Protein AF-A0A0D0GHQ1-F1 (afdb_monomer)

pLDDT: mean 83.57, std 12.98, range [45.25, 97.69]

Sequence (179 aa):
MKRNDIKVVINRDGKYYVSNYCITEFFKIVNQELIFPNEMGNVFINIKSPTYSVSEYETKYKHIYNEYSPNALLTKSASGSSSLKQPLERPLNFLSSKLYVGNYTAYKFWQFSDWRIADGTNSRRGIDRFLYVPEIGIIGGSFDFWFSQLGISTNEIMKNYLSEVIILPISINKINVNQ

Secondary structure (DSSP, 8-state):
--GGG---EEEETTEEEE-SS------EE-----SSGGGGTTTEE-TTSPP--HHHHHHHHHHHHSS--TTSGGGGGGTTS-TTT---SS-EEEEEEEEEETTEEEEEEEEE-----SSS--TT---SEEEEETTTEEEEEE-HHHHGGGT--HHHHHHHHHTT--BPPSEETTEETT-

Structure (mmCIF, N/CA/C/O backbone):
data_AF-A0A0D0GHQ1-F1
#
_entry.id   AF-A0A0D0GHQ1-F1
#
loop_
_atom_site.group_PDB
_atom_site.id
_atom_site.type_symbol
_atom_site.label_atom_id
_atom_site.label_alt_id
_atom_site.label_comp_id
_atom_site.label_asym_id
_atom_site.label_entity_id
_atom_site.label_seq_id
_atom_site.pdbx_PDB_ins_code
_atom_site.Cartn_x
_atom_site.Cartn_y
_atom_site.Cartn_z
_atom_site.occupancy
_atom_site.B_iso_or_equiv
_atom_site.auth_seq_id
_atom_site.auth_comp_id
_atom_site.auth_asym_id
_atom_site.auth_atom_id
_atom_site.pdbx_PDB_model_num
ATOM 1 N N . MET A 1 1 ? -26.730 -3.800 -2.542 1.00 60.12 1 MET A N 1
ATOM 2 C CA . MET A 1 1 ? -25.997 -2.659 -1.961 1.00 60.12 1 MET A CA 1
ATOM 3 C C . MET A 1 1 ? -25.085 -2.094 -3.036 1.00 60.12 1 MET A C 1
ATOM 5 O O . MET A 1 1 ? -24.227 -2.814 -3.535 1.00 60.12 1 MET A O 1
ATOM 9 N N . LYS A 1 2 ? -25.333 -0.869 -3.487 1.00 64.50 2 LYS A N 1
ATOM 10 C CA . LYS A 1 2 ? -24.473 -0.134 -4.421 1.00 64.50 2 LYS A CA 1
ATOM 11 C C . LYS A 1 2 ? -23.345 0.532 -3.624 1.00 64.50 2 LYS A C 1
ATOM 13 O O . LYS A 1 2 ? -23.516 0.823 -2.447 1.00 64.50 2 LYS A O 1
ATOM 18 N N . ARG A 1 3 ? -22.196 0.811 -4.253 1.00 59.81 3 ARG A N 1
ATOM 19 C CA . ARG A 1 3 ? -21.051 1.460 -3.571 1.00 59.81 3 ARG A CA 1
ATOM 20 C C . ARG A 1 3 ? -21.418 2.801 -2.918 1.00 59.81 3 ARG A C 1
ATOM 22 O O . ARG A 1 3 ? -20.884 3.118 -1.865 1.00 59.81 3 ARG A O 1
ATOM 29 N N . ASN A 1 4 ? -22.364 3.533 -3.511 1.00 65.50 4 ASN A N 1
ATOM 30 C CA . ASN A 1 4 ? -22.856 4.817 -3.000 1.00 65.50 4 ASN A CA 1
ATOM 31 C C . ASN A 1 4 ? -23.815 4.678 -1.802 1.00 65.50 4 ASN A C 1
ATOM 33 O O . ASN A 1 4 ? -24.148 5.683 -1.176 1.00 65.50 4 ASN A O 1
ATOM 37 N N . ASP A 1 5 ? -24.259 3.456 -1.490 1.00 71.56 5 ASP A N 1
ATOM 38 C CA . ASP A 1 5 ? -25.133 3.185 -0.346 1.00 71.56 5 ASP A CA 1
ATOM 39 C C . ASP A 1 5 ? -24.324 3.093 0.962 1.00 71.56 5 ASP A C 1
ATOM 41 O O . ASP A 1 5 ? -24.899 3.164 2.046 1.00 71.56 5 ASP A O 1
ATOM 45 N N . ILE A 1 6 ? -22.992 2.954 0.876 1.00 76.00 6 ILE A N 1
ATOM 46 C CA . ILE A 1 6 ? -22.098 2.912 2.036 1.00 76.00 6 ILE A CA 1
ATOM 47 C C . ILE A 1 6 ? -21.569 4.317 2.302 1.00 76.00 6 ILE A C 1
ATOM 49 O O . ILE A 1 6 ? -20.877 4.908 1.472 1.00 76.00 6 ILE A O 1
ATOM 53 N N . LYS A 1 7 ? -21.881 4.843 3.487 1.00 78.75 7 LYS A N 1
ATOM 54 C CA . LYS A 1 7 ? -21.363 6.124 3.967 1.00 78.75 7 LYS A CA 1
ATOM 55 C C . LYS A 1 7 ? -20.633 5.928 5.284 1.00 78.75 7 LYS A C 1
ATOM 57 O O . LYS A 1 7 ? -21.140 5.268 6.187 1.00 78.75 7 LYS A O 1
ATOM 62 N N . VAL A 1 8 ? -19.467 6.555 5.405 1.00 79.62 8 VAL A N 1
ATOM 63 C CA . VAL A 1 8 ? -18.785 6.686 6.693 1.00 79.62 8 VAL A CA 1
ATOM 64 C C . VAL A 1 8 ? -19.568 7.676 7.550 1.00 79.62 8 VAL A C 1
ATOM 66 O O . VAL A 1 8 ? -19.773 8.826 7.150 1.00 79.62 8 VAL A O 1
ATOM 69 N N . VAL A 1 9 ? -19.996 7.211 8.722 1.00 84.19 9 VAL A N 1
ATOM 70 C CA . VAL A 1 9 ? -20.632 8.032 9.753 1.00 84.19 9 VAL A CA 1
ATOM 71 C C . VAL A 1 9 ? -19.689 8.111 10.942 1.00 84.19 9 VAL A C 1
ATOM 73 O O . VAL A 1 9 ? -19.257 7.090 11.472 1.00 84.19 9 VAL A O 1
ATOM 76 N N . ILE A 1 10 ? -19.369 9.329 11.362 1.00 84.06 10 ILE A N 1
ATOM 77 C CA . ILE A 1 10 ? -18.512 9.592 12.516 1.00 84.06 10 ILE A CA 1
ATOM 78 C C . ILE A 1 10 ? -19.378 10.208 13.610 1.00 84.06 10 ILE A C 1
ATOM 80 O O . ILE A 1 10 ? -20.048 11.208 13.368 1.00 84.06 10 ILE A O 1
ATOM 84 N N . ASN A 1 11 ? -19.346 9.639 14.813 1.00 84.69 11 ASN A N 1
ATOM 85 C CA . ASN A 1 11 ? -19.909 10.272 16.004 1.00 84.69 11 ASN A CA 1
ATOM 86 C C . ASN A 1 11 ? -18.804 11.056 16.728 1.00 84.69 11 ASN A C 1
ATOM 88 O O . ASN A 1 11 ? -17.771 10.479 17.073 1.00 84.69 11 ASN A O 1
ATOM 92 N N . ARG A 1 12 ? -19.006 12.359 16.939 1.00 85.88 12 ARG A N 1
ATOM 93 C CA . ARG A 1 12 ? -18.163 13.210 17.792 1.00 85.88 12 ARG A CA 1
ATOM 94 C C . ARG A 1 12 ? -19.067 14.001 18.725 1.00 85.88 12 ARG A C 1
ATOM 96 O O . ARG A 1 12 ? -19.958 14.702 18.253 1.00 85.88 12 ARG A O 1
ATOM 103 N N . ASP A 1 13 ? -18.849 13.859 20.030 1.00 89.69 13 ASP A N 1
ATOM 104 C CA . ASP A 1 13 ? -19.571 14.596 21.077 1.00 89.69 13 ASP A CA 1
ATOM 105 C C . ASP A 1 13 ? -21.105 14.518 20.945 1.00 89.69 13 ASP A C 1
ATOM 107 O O . ASP A 1 13 ? -21.822 15.509 21.083 1.00 89.69 13 ASP A O 1
ATOM 111 N N . GLY A 1 14 ? -21.623 13.330 20.608 1.00 91.56 14 GLY A N 1
ATOM 112 C CA . GLY A 1 14 ? -23.059 13.084 20.436 1.00 91.56 14 GLY A CA 1
ATOM 113 C C . GLY A 1 14 ? -23.643 13.588 19.111 1.00 91.56 14 GLY A C 1
ATOM 114 O O . GLY A 1 14 ? -24.836 13.410 18.869 1.00 91.56 14 GLY A O 1
ATOM 115 N N . LYS A 1 15 ? -22.825 14.184 18.235 1.00 94.25 15 LYS A N 1
ATOM 116 C CA . LYS A 1 15 ? -23.213 14.606 16.885 1.00 94.25 15 LYS A CA 1
ATOM 117 C C . LYS A 1 15 ? -22.711 13.615 15.845 1.00 94.25 15 LYS A C 1
ATOM 119 O O . LYS A 1 15 ? -21.570 13.158 15.897 1.00 94.25 15 LYS A O 1
ATOM 124 N N . TYR A 1 16 ? -23.558 13.333 14.861 1.00 93.19 16 TYR A N 1
ATOM 125 C CA . TYR A 1 16 ? -23.228 12.459 13.742 1.00 93.19 16 TYR A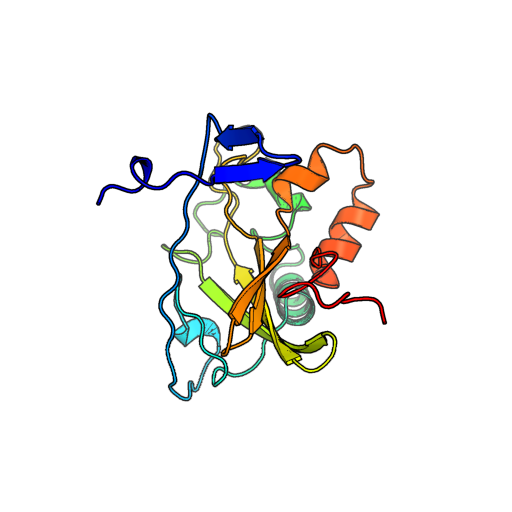 CA 1
ATOM 126 C C . TYR A 1 16 ? -22.844 13.285 12.516 1.00 93.19 16 TYR A C 1
ATOM 128 O O . TYR A 1 16 ? -23.570 14.186 12.102 1.00 93.19 16 TYR A O 1
ATOM 136 N N . TYR A 1 17 ? -21.707 12.945 11.925 1.00 90.12 17 TYR A N 1
ATOM 137 C CA . TYR A 1 17 ? -21.163 13.552 10.720 1.00 90.12 17 TYR A CA 1
ATOM 138 C C . TYR A 1 17 ? -21.120 12.498 9.623 1.00 90.12 17 TYR A C 1
ATOM 140 O O . TYR A 1 17 ? -20.689 11.371 9.864 1.00 90.12 17 TYR A O 1
ATOM 148 N N . VAL A 1 18 ? -21.540 12.865 8.416 1.00 88.50 18 VAL A N 1
ATOM 149 C CA . VAL A 1 18 ? -21.504 11.990 7.242 1.00 88.50 18 VAL A CA 1
ATOM 150 C C . VAL A 1 18 ? -20.695 12.657 6.141 1.00 88.50 18 VAL A C 1
ATOM 152 O O . VAL A 1 18 ? -20.815 13.863 5.926 1.00 88.50 18 VAL A O 1
ATOM 155 N N . SER A 1 19 ? -19.858 11.889 5.445 1.00 80.25 19 SER A N 1
ATOM 156 C CA . SER A 1 19 ? -19.137 12.437 4.296 1.00 80.25 19 SER A CA 1
ATOM 157 C C . SER A 1 19 ? -20.083 12.685 3.118 1.00 80.25 19 SER A C 1
ATOM 159 O O . SER A 1 19 ? -20.902 11.827 2.779 1.00 80.25 19 SER A O 1
ATOM 161 N N . ASN A 1 20 ? -19.920 13.832 2.451 1.00 76.19 20 ASN A N 1
ATOM 162 C CA . ASN A 1 20 ? -20.590 14.125 1.180 1.00 76.19 20 ASN A CA 1
ATOM 163 C C . ASN A 1 20 ? -20.064 13.235 0.042 1.00 76.19 20 ASN A C 1
ATOM 165 O O . ASN A 1 20 ? -20.818 12.884 -0.863 1.00 76.19 20 ASN A O 1
ATOM 169 N N . TYR A 1 21 ? -18.787 12.840 0.114 1.00 73.81 21 TYR A N 1
ATOM 170 C CA . TYR A 1 21 ? -18.120 11.986 -0.866 1.00 73.81 21 TYR A CA 1
ATOM 171 C C . TYR A 1 21 ? -17.394 10.846 -0.151 1.00 73.81 21 TYR A C 1
ATOM 173 O O . TYR A 1 21 ? -16.504 11.077 0.665 1.00 73.81 21 TYR A O 1
ATOM 181 N N . CYS A 1 22 ? -17.779 9.605 -0.444 1.00 74.56 22 CYS A N 1
ATOM 182 C CA . CYS A 1 22 ? -17.171 8.414 0.139 1.00 74.56 22 CYS A CA 1
ATOM 183 C C . CYS A 1 22 ? -16.800 7.447 -0.982 1.00 74.56 22 CYS A C 1
ATOM 185 O O . CYS A 1 22 ? -17.678 6.870 -1.625 1.00 74.56 22 CYS A O 1
ATOM 187 N N . ILE A 1 23 ? -15.502 7.285 -1.230 1.00 74.25 23 ILE A N 1
ATOM 188 C CA . ILE A 1 23 ? -15.007 6.196 -2.069 1.00 74.25 23 ILE A CA 1
ATOM 189 C C . ILE A 1 23 ? -14.880 4.981 -1.159 1.00 74.25 23 ILE A C 1
ATOM 191 O O . ILE A 1 23 ? -14.169 5.026 -0.159 1.00 74.25 23 ILE A O 1
ATOM 195 N N . THR A 1 24 ? -15.602 3.916 -1.497 1.00 79.69 24 THR A N 1
ATOM 196 C CA . THR A 1 24 ? -15.528 2.653 -0.763 1.00 79.69 24 THR A CA 1
ATOM 197 C C . THR A 1 24 ? -14.790 1.626 -1.602 1.00 79.69 24 THR A C 1
ATOM 199 O O . THR A 1 24 ? -15.198 1.320 -2.729 1.00 79.69 24 THR A O 1
ATOM 202 N N . GLU A 1 25 ? -13.728 1.077 -1.026 1.00 81.69 25 GLU A N 1
ATOM 203 C CA . GLU A 1 25 ? -12.925 0.008 -1.606 1.00 81.69 25 GLU A CA 1
ATOM 204 C C . GLU A 1 25 ? -13.176 -1.293 -0.859 1.00 81.69 25 GLU A C 1
ATOM 206 O O . GLU A 1 25 ? -13.381 -1.306 0.354 1.00 81.69 25 GLU A O 1
ATOM 211 N N . PHE A 1 26 ? -13.199 -2.392 -1.607 1.00 84.81 26 PHE A N 1
ATOM 212 C CA . PHE A 1 26 ? -13.458 -3.716 -1.067 1.00 84.81 26 PHE A CA 1
ATOM 213 C C . PHE A 1 26 ? -12.276 -4.609 -1.370 1.00 84.81 26 PHE A C 1
ATOM 215 O O . PHE A 1 26 ? -11.838 -4.699 -2.517 1.00 84.81 26 PHE A O 1
ATOM 222 N N . PHE A 1 27 ? -11.840 -5.317 -0.340 1.00 89.94 27 PHE A N 1
ATOM 223 C CA . PHE A 1 27 ? -10.800 -6.319 -0.432 1.00 89.94 27 PHE A CA 1
ATOM 224 C C . PHE A 1 27 ? -11.393 -7.680 -0.096 1.00 89.94 27 PHE A C 1
ATOM 226 O O . PHE A 1 27 ? -12.267 -7.799 0.766 1.00 89.94 27 PHE A O 1
ATOM 233 N N . LYS A 1 28 ? -10.916 -8.720 -0.774 1.00 92.12 28 LYS A N 1
ATOM 234 C CA . LYS A 1 28 ? -11.233 -10.104 -0.434 1.00 92.12 28 LYS A CA 1
ATOM 235 C C . LYS A 1 28 ? -10.077 -10.675 0.370 1.00 92.12 28 LYS A C 1
ATOM 237 O O . LYS A 1 28 ? -8.938 -10.664 -0.081 1.00 92.12 28 LYS A O 1
ATOM 242 N N . ILE A 1 29 ? -10.371 -11.202 1.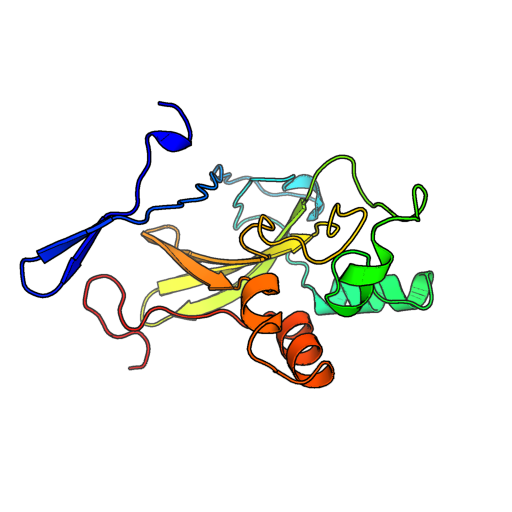548 1.00 94.75 29 ILE A N 1
ATOM 243 C CA . ILE A 1 29 ? -9.369 -11.912 2.338 1.00 94.75 29 ILE A CA 1
ATOM 244 C C . ILE A 1 29 ? -9.171 -13.294 1.712 1.00 94.75 29 ILE A C 1
ATOM 246 O O . ILE A 1 29 ? -10.136 -14.017 1.451 1.00 94.75 29 ILE A O 1
ATOM 250 N N . VAL A 1 30 ? -7.918 -13.642 1.445 1.00 92.81 30 VAL A N 1
ATOM 251 C CA . VAL A 1 30 ? -7.501 -14.940 0.916 1.00 92.81 30 VAL A CA 1
ATOM 252 C C . VAL A 1 30 ? -6.442 -15.507 1.851 1.00 92.81 30 VAL A C 1
ATOM 254 O O . VAL A 1 30 ? -5.626 -14.776 2.402 1.00 92.81 30 VAL A O 1
ATOM 257 N N . ASN A 1 31 ? -6.473 -16.820 2.050 1.00 89.56 31 ASN A N 1
ATOM 258 C CA . ASN A 1 31 ? -5.564 -17.513 2.953 1.00 89.56 31 ASN A CA 1
ATOM 259 C C . ASN A 1 31 ? -4.941 -18.715 2.239 1.00 89.56 31 ASN A C 1
ATOM 261 O O . ASN A 1 31 ? -5.269 -19.864 2.530 1.00 89.56 31 ASN A O 1
ATOM 265 N N . GLN A 1 32 ? -4.083 -18.435 1.262 1.00 93.62 32 GLN A N 1
ATOM 266 C CA . GLN A 1 32 ? -3.473 -19.441 0.395 1.00 93.62 32 GLN A CA 1
ATOM 267 C C . GLN A 1 32 ? -1.999 -19.101 0.184 1.00 93.62 32 GLN A C 1
ATOM 269 O O . GLN A 1 32 ? -1.668 -17.941 -0.034 1.00 93.62 32 GLN A O 1
ATOM 274 N N . GLU A 1 33 ? -1.113 -20.086 0.246 1.00 95.75 33 GLU A N 1
ATOM 275 C CA . GLU A 1 33 ? 0.286 -19.857 -0.125 1.00 95.75 33 GLU A CA 1
ATOM 276 C C . GLU A 1 33 ? 0.394 -19.575 -1.623 1.00 95.75 33 GLU A C 1
ATOM 278 O O . GLU A 1 33 ? -0.279 -20.212 -2.436 1.00 95.75 33 GLU A O 1
ATOM 283 N N . LEU A 1 34 ? 1.217 -18.591 -1.972 1.00 94.38 34 LEU A N 1
ATOM 284 C CA . LEU A 1 34 ? 1.476 -18.201 -3.354 1.00 94.38 34 LEU A CA 1
ATOM 285 C C . LEU A 1 34 ? 2.943 -18.452 -3.673 1.00 94.38 34 LEU A C 1
ATOM 287 O O . LEU A 1 34 ? 3.803 -18.294 -2.805 1.00 94.38 34 LEU A O 1
ATOM 291 N N . ILE A 1 35 ? 3.227 -18.815 -4.920 1.00 95.19 35 ILE A N 1
ATOM 292 C CA . ILE A 1 35 ? 4.607 -18.975 -5.380 1.00 95.19 35 ILE A CA 1
ATOM 293 C C . ILE A 1 35 ? 5.179 -17.596 -5.693 1.00 95.19 35 ILE A C 1
ATOM 295 O O . ILE A 1 35 ? 6.311 -17.292 -5.316 1.00 95.19 35 ILE A O 1
ATOM 299 N N . PHE A 1 36 ? 4.383 -16.742 -6.343 1.00 93.69 36 PHE A N 1
ATOM 300 C CA . PHE A 1 36 ? 4.809 -15.407 -6.741 1.00 93.69 36 PHE A CA 1
ATOM 301 C C . PHE A 1 36 ? 3.920 -14.317 -6.126 1.00 93.69 36 PHE A C 1
ATOM 303 O O . PHE A 1 36 ? 2.694 -14.446 -6.138 1.00 93.69 36 PHE A O 1
ATOM 310 N N . PRO A 1 37 ? 4.495 -13.192 -5.653 1.00 91.44 37 PRO A N 1
ATOM 311 C CA . PRO A 1 37 ? 3.721 -12.098 -5.063 1.00 91.44 37 PRO A CA 1
ATOM 312 C C . PRO A 1 37 ? 2.596 -11.562 -5.965 1.00 91.44 37 PRO A C 1
ATOM 314 O O . PRO A 1 37 ? 1.535 -11.182 -5.479 1.00 91.44 37 PRO A O 1
ATOM 317 N N . ASN A 1 38 ? 2.796 -11.548 -7.288 1.00 87.25 38 ASN A N 1
ATOM 318 C CA . ASN A 1 38 ? 1.813 -11.025 -8.245 1.00 87.25 38 ASN A CA 1
ATOM 319 C C . ASN A 1 38 ? 0.563 -11.912 -8.390 1.00 87.25 38 ASN A C 1
ATOM 321 O O . ASN A 1 38 ? -0.446 -11.449 -8.921 1.00 87.25 38 ASN A O 1
ATOM 325 N N . GLU A 1 39 ? 0.593 -13.154 -7.901 1.00 89.69 39 GLU A N 1
ATOM 326 C CA . GLU A 1 39 ? -0.577 -14.042 -7.864 1.00 89.69 39 GLU A CA 1
ATOM 327 C C . GLU A 1 39 ? -1.639 -13.563 -6.857 1.00 89.69 39 GLU A C 1
ATOM 329 O O . GLU A 1 39 ? -2.779 -14.025 -6.893 1.00 89.69 39 GLU A O 1
ATOM 334 N N . MET A 1 40 ? -1.308 -12.588 -5.996 1.00 86.94 40 MET A N 1
ATOM 335 C CA . MET A 1 40 ? -2.266 -11.931 -5.100 1.00 86.94 40 MET A CA 1
ATOM 336 C C . MET A 1 40 ? -3.358 -11.170 -5.871 1.00 86.94 40 MET A C 1
ATOM 338 O O . MET A 1 40 ? -4.438 -10.932 -5.339 1.00 86.94 40 MET A O 1
ATOM 342 N N . GLY A 1 41 ? -3.135 -10.810 -7.136 1.00 83.69 41 GLY A N 1
ATOM 343 C CA . GLY A 1 41 ? -4.130 -10.084 -7.921 1.00 83.69 41 GLY A CA 1
ATOM 344 C C . GLY A 1 41 ? -4.424 -8.683 -7.368 1.00 83.69 41 GLY A C 1
ATOM 345 O O . GLY A 1 41 ? -3.619 -8.085 -6.661 1.00 83.69 41 GLY A O 1
ATOM 346 N N . ASN A 1 42 ? -5.582 -8.127 -7.730 1.00 76.69 42 ASN A N 1
ATOM 347 C CA . ASN A 1 42 ? -5.861 -6.693 -7.585 1.00 76.69 42 ASN A CA 1
ATOM 348 C C . ASN A 1 42 ? -6.517 -6.270 -6.268 1.00 76.69 42 ASN A C 1
ATOM 350 O O . ASN A 1 42 ? -6.415 -5.111 -5.885 1.00 76.69 42 ASN A O 1
ATOM 354 N N . VAL A 1 43 ? -7.252 -7.166 -5.609 1.00 79.31 43 VAL A N 1
ATOM 355 C CA . VAL A 1 43 ? -8.049 -6.830 -4.415 1.00 79.31 43 VAL A CA 1
ATOM 356 C C . VAL A 1 43 ? -7.917 -7.866 -3.305 1.00 79.31 43 VAL A C 1
ATOM 358 O O . VAL A 1 43 ? -8.736 -7.877 -2.387 1.00 79.31 43 VAL A O 1
ATOM 361 N N . PHE A 1 44 ? -6.938 -8.775 -3.373 1.00 90.81 44 PHE A N 1
ATOM 362 C CA . PHE A 1 44 ? -6.788 -9.788 -2.330 1.00 90.81 44 PHE A CA 1
ATOM 363 C C . PHE A 1 44 ? -5.864 -9.305 -1.218 1.00 90.81 44 PHE A C 1
ATOM 365 O O . PHE A 1 44 ? -4.811 -8.733 -1.476 1.00 90.81 44 PHE A O 1
ATOM 372 N N . ILE A 1 45 ? -6.276 -9.547 0.023 1.00 95.44 45 ILE A N 1
ATOM 373 C CA . ILE A 1 45 ? -5.424 -9.451 1.207 1.00 95.44 45 ILE A CA 1
ATOM 374 C C . ILE A 1 45 ? -5.028 -10.876 1.551 1.00 95.44 45 ILE A C 1
ATOM 376 O O . ILE A 1 45 ? -5.882 -11.672 1.945 1.00 95.44 45 ILE A O 1
ATOM 380 N N . ASN A 1 46 ? -3.748 -11.198 1.380 1.00 96.00 46 ASN A N 1
ATOM 381 C CA . ASN A 1 46 ? -3.229 -12.530 1.644 1.00 96.00 46 ASN A CA 1
ATOM 382 C C . ASN A 1 46 ? -1.908 -12.467 2.409 1.00 96.00 46 ASN A C 1
ATOM 384 O O . ASN A 1 46 ? -0.850 -12.202 1.841 1.00 96.00 46 ASN A O 1
ATOM 388 N N . ILE A 1 47 ? -1.981 -12.750 3.708 1.00 96.88 47 ILE A N 1
ATOM 389 C CA . ILE A 1 47 ? -0.826 -12.731 4.615 1.00 96.88 47 ILE A CA 1
ATOM 390 C C . ILE A 1 47 ? 0.140 -13.909 4.398 1.00 96.88 47 ILE A C 1
ATOM 392 O O . ILE A 1 47 ? 1.207 -13.929 5.003 1.00 96.88 47 ILE A O 1
ATOM 396 N N . LYS A 1 48 ? -0.234 -14.885 3.557 1.00 96.31 48 LYS A N 1
ATOM 397 C CA . LYS A 1 48 ? 0.607 -16.022 3.146 1.00 96.31 48 LYS A CA 1
ATOM 398 C C . LYS A 1 48 ? 1.298 -15.814 1.795 1.00 96.31 48 LYS A C 1
ATOM 400 O O . LYS A 1 48 ? 1.969 -16.718 1.307 1.00 96.31 48 LYS A O 1
ATOM 405 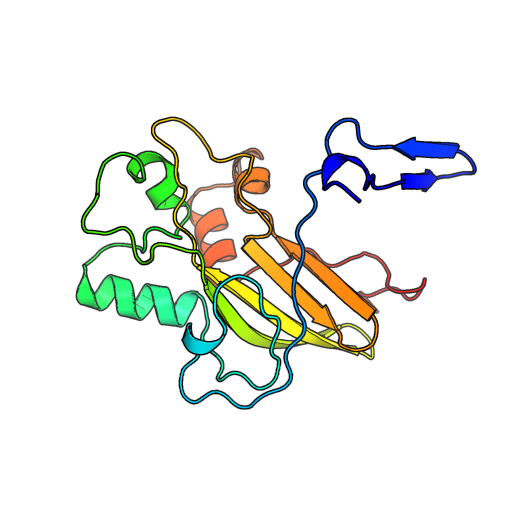N N . SER A 1 49 ? 1.124 -14.650 1.170 1.00 96.12 49 SER A N 1
ATOM 406 C CA . SER A 1 49 ? 1.892 -14.299 -0.024 1.00 96.12 49 SER A CA 1
ATOM 407 C C . SER A 1 49 ? 3.368 -14.103 0.324 1.00 96.12 49 SER A C 1
ATOM 409 O O . SER A 1 49 ? 3.660 -13.567 1.395 1.00 96.12 49 SER A O 1
ATOM 411 N N . PRO A 1 50 ? 4.304 -14.428 -0.583 1.00 96.88 50 PRO A N 1
ATOM 412 C CA . PRO A 1 50 ? 5.677 -13.973 -0.456 1.00 96.88 50 PRO A CA 1
ATOM 413 C C . PRO A 1 50 ? 5.723 -12.445 -0.370 1.00 96.88 50 PRO A C 1
ATOM 415 O O . PRO A 1 50 ? 4.909 -11.751 -0.995 1.00 96.88 50 PRO A O 1
ATOM 418 N N . THR A 1 51 ? 6.662 -11.938 0.424 1.00 97.12 51 THR A N 1
ATOM 419 C CA . THR A 1 51 ? 6.854 -10.503 0.611 1.00 97.12 51 THR A CA 1
ATOM 420 C C . THR A 1 51 ? 7.552 -9.889 -0.588 1.00 97.12 51 THR A C 1
ATOM 422 O O . THR A 1 51 ? 8.503 -10.459 -1.120 1.00 97.12 51 THR A O 1
ATOM 425 N N . TYR A 1 52 ? 7.111 -8.704 -0.979 1.00 96.94 52 TYR A N 1
ATOM 426 C CA . TYR A 1 52 ? 7.775 -7.879 -1.966 1.00 96.94 52 TYR A CA 1
ATOM 427 C C . TYR A 1 52 ? 7.456 -6.425 -1.665 1.00 96.94 52 TYR A C 1
ATOM 429 O O . TYR A 1 52 ? 6.284 -6.071 -1.601 1.00 96.94 52 TYR A O 1
ATOM 437 N N . SER A 1 53 ? 8.465 -5.599 -1.425 1.00 97.44 53 SER A N 1
ATOM 438 C CA . SER A 1 53 ? 8.305 -4.199 -1.017 1.00 97.44 53 SER A CA 1
ATOM 439 C C . SER A 1 53 ? 8.383 -3.226 -2.195 1.00 97.44 53 SER A C 1
ATOM 441 O O . SER A 1 53 ? 8.938 -3.535 -3.255 1.00 97.44 53 SER A O 1
ATOM 443 N N . VAL A 1 54 ? 7.875 -2.007 -1.992 1.00 95.88 54 VAL A N 1
ATOM 444 C CA . VAL A 1 54 ? 8.001 -0.908 -2.966 1.00 95.88 54 VAL A CA 1
ATOM 445 C C . VAL A 1 54 ? 9.465 -0.649 -3.318 1.00 95.88 54 VAL A C 1
ATOM 447 O O . VAL A 1 54 ? 9.795 -0.459 -4.486 1.00 95.88 54 VAL A O 1
ATOM 450 N N . SER A 1 55 ? 10.360 -0.635 -2.328 1.00 96.94 55 SER A N 1
ATOM 451 C CA . SER A 1 55 ? 11.774 -0.318 -2.548 1.00 96.94 55 SER A CA 1
ATOM 452 C C . SER A 1 55 ? 12.483 -1.387 -3.384 1.00 96.94 55 SER A C 1
ATOM 454 O O . SER A 1 55 ? 13.236 -1.042 -4.298 1.00 96.94 55 SER A O 1
ATOM 456 N N . GLU A 1 56 ? 12.207 -2.670 -3.136 1.00 97.19 56 GLU A N 1
ATOM 457 C CA . GLU A 1 56 ? 12.710 -3.780 -3.953 1.00 97.19 56 GLU A CA 1
ATOM 458 C C . GLU A 1 56 ? 12.184 -3.693 -5.387 1.00 97.19 56 GLU A C 1
ATOM 460 O O . GLU A 1 56 ? 12.950 -3.857 -6.344 1.00 97.19 56 GLU A O 1
ATOM 465 N N . TYR A 1 57 ? 10.892 -3.397 -5.547 1.00 95.00 57 TYR A N 1
ATOM 466 C CA . TYR A 1 57 ? 10.278 -3.231 -6.857 1.00 95.00 57 TYR A CA 1
ATOM 467 C C . TYR A 1 57 ? 10.907 -2.082 -7.645 1.00 95.00 57 TYR A C 1
ATOM 469 O O . TYR A 1 57 ? 11.377 -2.288 -8.763 1.00 95.00 57 TYR A O 1
ATOM 477 N N . GLU A 1 58 ? 10.982 -0.890 -7.055 1.00 94.62 58 GLU A N 1
ATOM 478 C CA . GLU A 1 58 ? 11.536 0.296 -7.711 1.00 94.62 58 GLU A CA 1
ATOM 479 C C . GLU A 1 58 ? 13.025 0.149 -8.018 1.00 94.62 58 GLU A C 1
ATOM 481 O O . GLU A 1 58 ? 13.479 0.579 -9.076 1.00 94.62 58 GLU A O 1
ATOM 486 N N . THR A 1 59 ? 13.792 -0.506 -7.143 1.00 96.56 59 THR A N 1
ATOM 487 C CA . THR A 1 59 ? 15.213 -0.786 -7.395 1.00 96.56 59 THR A CA 1
ATOM 488 C C . THR A 1 59 ? 15.379 -1.665 -8.631 1.00 96.56 59 THR A C 1
ATOM 490 O O . THR A 1 59 ? 16.166 -1.341 -9.524 1.00 96.56 59 THR A O 1
ATOM 493 N N . LYS A 1 60 ? 14.601 -2.751 -8.725 1.00 94.50 60 LYS A N 1
ATOM 494 C CA . LYS A 1 60 ? 14.627 -3.652 -9.882 1.00 94.50 60 LYS A CA 1
ATOM 495 C C . LYS A 1 60 ? 14.128 -2.959 -11.148 1.00 94.50 60 LYS A C 1
ATOM 497 O O . LYS A 1 60 ? 14.753 -3.089 -12.197 1.00 94.50 60 LYS A O 1
ATOM 502 N N . TYR A 1 61 ? 13.036 -2.203 -11.055 1.00 91.12 61 TYR A N 1
ATOM 503 C CA . TYR A 1 61 ? 12.471 -1.468 -12.183 1.00 91.12 61 TYR A CA 1
ATOM 504 C C . TYR A 1 61 ? 13.479 -0.454 -12.734 1.00 91.12 61 TYR A C 1
ATOM 506 O O . TYR A 1 61 ? 13.761 -0.449 -13.930 1.00 91.12 61 TYR A O 1
ATOM 514 N N . LYS A 1 62 ? 14.100 0.341 -11.857 1.00 91.50 62 LYS A N 1
ATOM 515 C CA . LYS A 1 62 ? 15.111 1.330 -12.236 1.00 91.50 62 LYS A CA 1
ATOM 516 C C . LYS A 1 62 ? 16.364 0.698 -12.821 1.00 91.50 62 LYS A C 1
ATOM 518 O O . LYS A 1 62 ? 16.932 1.255 -13.751 1.00 91.50 62 LYS A O 1
ATOM 523 N N . HIS A 1 63 ? 16.781 -0.464 -12.329 1.00 94.94 63 HIS A N 1
ATOM 524 C CA . HIS A 1 63 ? 17.896 -1.195 -12.924 1.00 94.94 63 HIS A CA 1
ATOM 525 C C . HIS A 1 63 ? 17.613 -1.615 -14.378 1.00 94.94 63 HIS A C 1
ATOM 527 O O . HIS A 1 63 ? 18.506 -1.541 -15.215 1.00 94.94 63 HIS A O 1
ATOM 533 N N . ILE A 1 64 ? 16.377 -2.021 -14.683 1.00 90.94 64 ILE A N 1
ATOM 534 C CA . ILE A 1 64 ? 15.985 -2.513 -16.014 1.00 90.94 64 ILE A CA 1
ATOM 535 C C . ILE A 1 64 ? 15.677 -1.361 -16.981 1.00 90.94 64 ILE A C 1
ATOM 537 O O . ILE A 1 64 ? 16.096 -1.397 -18.135 1.00 90.94 64 ILE A O 1
ATOM 541 N N . TYR A 1 65 ? 14.942 -0.347 -16.524 1.00 87.62 65 TYR A N 1
ATOM 542 C CA . TYR A 1 65 ? 14.367 0.698 -17.382 1.00 87.62 65 TYR A CA 1
ATOM 543 C C . TYR A 1 65 ? 15.007 2.081 -17.197 1.00 87.62 65 TYR A C 1
ATOM 545 O O . TYR A 1 65 ? 14.641 3.020 -17.899 1.00 87.62 65 TYR A O 1
ATOM 553 N N . ASN A 1 66 ? 15.962 2.220 -16.270 1.00 89.19 66 ASN A N 1
ATOM 554 C CA . ASN A 1 66 ? 16.652 3.473 -15.938 1.00 89.19 66 ASN A CA 1
ATOM 555 C C . ASN A 1 66 ? 15.715 4.633 -15.531 1.00 89.19 66 ASN A C 1
ATOM 557 O O . ASN A 1 66 ? 16.035 5.808 -15.696 1.00 89.19 66 ASN A O 1
ATOM 561 N N . GLU A 1 67 ? 14.549 4.309 -14.974 1.00 87.88 67 GLU A N 1
ATOM 562 C CA . GLU A 1 67 ? 13.537 5.260 -14.504 1.00 87.88 67 GLU A CA 1
ATOM 563 C C . GLU A 1 67 ? 12.741 4.663 -13.331 1.00 87.88 67 GLU A C 1
ATOM 565 O O . GLU A 1 67 ? 12.896 3.486 -13.009 1.00 87.88 67 GLU A O 1
AT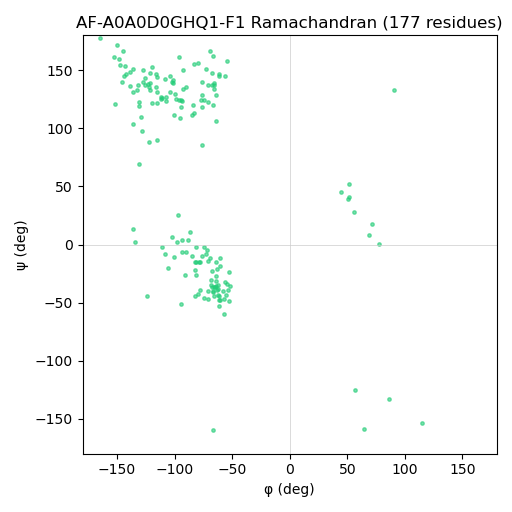OM 570 N N . TYR A 1 68 ? 11.895 5.461 -12.676 1.00 87.81 68 TYR A N 1
ATOM 571 C CA . TYR A 1 68 ? 10.950 4.938 -11.682 1.00 87.81 68 TYR A CA 1
ATOM 572 C C . TYR A 1 68 ? 9.724 4.324 -12.349 1.00 87.81 68 TYR A C 1
ATOM 574 O O . TYR A 1 68 ? 9.349 4.696 -13.463 1.00 87.81 68 TYR A O 1
ATOM 582 N N . SER A 1 69 ? 9.063 3.417 -11.639 1.00 88.12 69 SER A N 1
ATOM 583 C CA . SER A 1 69 ? 7.879 2.760 -12.162 1.00 88.12 69 SER A CA 1
ATOM 584 C C . SER A 1 69 ? 6.690 3.719 -12.347 1.00 88.12 69 SER A C 1
ATOM 586 O O . SER A 1 69 ? 6.617 4.783 -11.717 1.00 88.12 69 SER A O 1
ATOM 588 N N . PRO A 1 70 ? 5.681 3.325 -13.143 1.00 83.69 70 PRO A N 1
ATOM 589 C CA . PRO A 1 70 ? 4.426 4.072 -13.280 1.00 83.69 70 PRO A CA 1
ATOM 590 C C . PRO A 1 70 ? 3.629 4.241 -11.977 1.00 83.69 70 PRO A C 1
ATOM 592 O O . PRO A 1 70 ? 2.685 5.028 -11.940 1.00 83.69 70 PRO A O 1
ATOM 595 N N . ASN A 1 71 ? 3.991 3.514 -10.916 1.00 86.75 71 ASN A N 1
ATOM 596 C CA . ASN A 1 71 ? 3.399 3.667 -9.591 1.00 86.75 71 ASN A CA 1
ATOM 597 C C . ASN A 1 71 ? 4.002 4.831 -8.804 1.00 86.75 71 ASN A C 1
ATOM 599 O O . ASN A 1 71 ? 3.330 5.407 -7.950 1.00 86.75 71 ASN A O 1
ATOM 603 N N . ALA A 1 72 ? 5.253 5.195 -9.096 1.00 87.25 72 ALA A N 1
ATOM 604 C CA . ALA A 1 72 ? 5.952 6.237 -8.369 1.00 87.25 72 ALA A CA 1
ATOM 605 C C . ALA A 1 72 ? 5.249 7.596 -8.494 1.00 87.25 72 ALA A C 1
ATOM 607 O O . ALA A 1 72 ? 4.689 7.964 -9.525 1.00 87.25 72 ALA A O 1
ATOM 608 N N . LEU A 1 73 ? 5.328 8.401 -7.438 1.00 78.38 73 LEU A N 1
ATOM 609 C CA . LEU A 1 73 ? 4.675 9.714 -7.385 1.00 78.38 73 LEU A CA 1
ATOM 610 C C . LEU A 1 73 ? 5.214 10.712 -8.415 1.00 78.38 73 LEU A C 1
ATOM 612 O O . LEU A 1 73 ? 4.480 11.585 -8.872 1.00 78.38 73 LEU A O 1
ATOM 616 N N . LEU A 1 74 ? 6.473 10.547 -8.825 1.00 77.69 74 LEU A N 1
ATOM 617 C CA . LEU A 1 74 ? 7.116 11.366 -9.854 1.00 77.69 74 LEU A CA 1
ATOM 618 C C . LEU A 1 74 ? 6.525 11.166 -11.252 1.00 77.69 74 LEU A C 1
ATOM 620 O O . LEU A 1 74 ? 6.666 12.043 -12.098 1.00 77.69 74 LEU A O 1
ATOM 624 N N . THR A 1 75 ? 5.874 10.031 -11.512 1.00 71.00 75 THR A N 1
ATOM 625 C CA . THR A 1 75 ? 5.357 9.687 -12.846 1.00 71.00 75 THR A CA 1
ATOM 626 C C . THR A 1 75 ? 3.898 10.107 -13.039 1.00 71.00 75 THR A C 1
ATOM 628 O O . THR A 1 75 ? 3.327 9.906 -14.108 1.00 71.00 75 THR A O 1
ATOM 631 N N . LYS A 1 76 ? 3.303 10.778 -12.042 1.00 65.62 76 LYS A N 1
ATOM 632 C CA . LYS A 1 76 ? 1.912 11.256 -12.032 1.00 65.62 76 LYS A CA 1
ATOM 633 C C . LYS A 1 76 ? 1.552 12.087 -13.265 1.00 65.62 76 LYS A C 1
ATOM 635 O O . LYS A 1 76 ? 0.560 11.787 -13.923 1.00 65.62 76 LYS A O 1
ATOM 640 N N . SER A 1 77 ? 2.383 13.067 -13.619 1.00 60.03 77 SER A N 1
ATOM 641 C CA . SER A 1 77 ? 2.204 13.919 -14.807 1.00 60.03 77 SER A CA 1
ATOM 642 C C . SER A 1 77 ? 2.623 13.253 -16.121 1.00 60.03 77 SER A C 1
ATOM 644 O O . SER A 1 77 ? 2.262 13.736 -17.187 1.00 60.03 77 SER A O 1
ATOM 646 N N . ALA A 1 78 ? 3.370 12.147 -16.060 1.00 57.22 78 ALA A N 1
ATOM 647 C CA . ALA A 1 78 ? 3.829 11.395 -17.229 1.00 57.22 78 ALA A CA 1
ATOM 648 C C . ALA A 1 78 ? 2.880 10.241 -17.612 1.00 57.22 78 ALA A C 1
ATOM 650 O O . ALA A 1 78 ? 3.070 9.582 -18.633 1.00 57.22 78 ALA A O 1
ATOM 651 N N . SER A 1 79 ? 1.859 9.978 -16.791 1.00 55.59 79 SER A N 1
ATOM 652 C CA . SER A 1 79 ? 1.011 8.784 -16.889 1.00 55.59 79 SER A CA 1
ATOM 653 C C . SER A 1 79 ? 0.002 8.777 -18.051 1.00 55.59 79 SER A C 1
ATOM 655 O O . SER A 1 79 ? -0.659 7.763 -18.269 1.00 55.59 79 SER A O 1
ATOM 657 N N . GLY A 1 80 ? -0.067 9.856 -18.840 1.00 48.66 80 GLY A N 1
ATOM 658 C CA . GLY A 1 80 ? -1.021 10.022 -19.942 1.00 48.66 80 GLY A CA 1
ATOM 659 C C . GLY A 1 80 ? -0.575 9.536 -21.329 1.00 48.66 80 GLY A C 1
ATOM 660 O O . GLY A 1 80 ? -1.394 9.553 -22.242 1.00 48.66 80 GLY A O 1
ATOM 661 N N . SER A 1 81 ? 0.681 9.107 -21.538 1.00 45.25 81 SER A N 1
ATOM 662 C CA . SER A 1 81 ? 1.207 8.915 -22.910 1.00 45.25 81 SER A CA 1
ATOM 663 C C . SER A 1 81 ? 1.991 7.629 -23.208 1.00 45.25 81 SER A C 1
ATOM 665 O O . SER A 1 81 ? 2.432 7.459 -24.343 1.00 45.25 81 SER A O 1
ATOM 667 N N . SER A 1 82 ? 2.154 6.684 -22.273 1.00 46.28 82 SER A N 1
ATOM 668 C CA . SER A 1 82 ? 2.918 5.449 -22.549 1.00 46.28 82 SER A CA 1
ATOM 669 C C . SER A 1 82 ? 2.064 4.180 -22.496 1.00 46.28 82 SER A C 1
ATOM 671 O O . SER A 1 82 ? 1.961 3.499 -21.479 1.00 46.28 82 SER A O 1
ATOM 673 N N . SER A 1 83 ? 1.493 3.807 -23.643 1.00 50.25 83 SER A N 1
ATOM 674 C CA . SER A 1 83 ? 0.762 2.541 -23.822 1.00 50.25 83 SER A CA 1
ATOM 675 C C . SER A 1 83 ? 1.640 1.287 -23.670 1.00 50.25 83 SER A C 1
ATOM 677 O O . SER A 1 83 ? 1.108 0.199 -23.489 1.00 50.25 83 SER A O 1
ATOM 679 N N . LEU A 1 84 ? 2.973 1.423 -23.704 1.00 48.78 84 LEU A N 1
ATOM 680 C CA . LEU A 1 84 ? 3.926 0.304 -23.622 1.00 48.78 84 LEU A CA 1
ATOM 681 C C . LEU A 1 84 ? 4.562 0.106 -22.239 1.00 48.78 84 LEU A C 1
ATOM 683 O O . LEU A 1 84 ? 5.222 -0.906 -22.018 1.00 48.78 84 LEU A O 1
ATOM 687 N N . LYS A 1 85 ? 4.387 1.059 -21.315 1.00 53.00 85 LYS A N 1
ATOM 688 C CA . LYS A 1 85 ? 4.929 0.977 -19.948 1.00 53.00 85 LYS A CA 1
ATOM 689 C C . LYS A 1 85 ? 3.854 0.734 -18.900 1.00 53.00 85 LYS A C 1
ATOM 691 O O . LYS A 1 85 ? 4.219 0.501 -17.756 1.00 53.00 85 LYS A O 1
ATOM 696 N N . GLN A 1 86 ? 2.566 0.778 -19.264 1.00 56.34 86 GLN A N 1
ATOM 697 C CA . GLN A 1 86 ? 1.474 0.406 -18.367 1.00 56.34 86 GLN A CA 1
ATOM 698 C C . GLN A 1 86 ? 1.601 -1.075 -18.014 1.00 56.34 86 GLN A C 1
ATOM 700 O O . GLN A 1 86 ? 1.329 -1.947 -18.843 1.00 56.34 86 GLN A O 1
ATOM 705 N N . PRO A 1 87 ? 2.022 -1.391 -16.791 1.00 48.88 87 PRO A N 1
ATOM 706 C CA . PRO A 1 87 ? 2.077 -2.751 -16.350 1.00 48.88 87 PRO A CA 1
ATOM 707 C C . PRO A 1 87 ? 0.673 -3.053 -15.838 1.00 48.88 87 PRO A C 1
ATOM 709 O O . PRO A 1 87 ? 0.250 -2.544 -14.804 1.00 48.88 87 PRO A O 1
ATOM 712 N N . LEU A 1 88 ? -0.011 -3.916 -16.584 1.00 57.84 88 LEU A N 1
ATOM 713 C CA . LEU A 1 88 ? -1.214 -4.647 -16.193 1.00 57.84 88 LEU A CA 1
ATOM 714 C C . LEU A 1 88 ? -2.539 -3.942 -16.512 1.00 57.84 88 LEU A C 1
ATOM 716 O O . LEU A 1 88 ? -2.800 -2.795 -16.155 1.00 57.84 88 LEU A O 1
ATOM 720 N N . GLU A 1 89 ? -3.457 -4.721 -17.091 1.00 59.59 89 GLU A N 1
ATOM 721 C CA . GLU A 1 89 ? -4.869 -4.351 -17.253 1.00 59.59 89 GLU A CA 1
ATOM 722 C C . GLU A 1 89 ? -5.511 -3.917 -15.917 1.00 59.59 89 GLU A C 1
ATOM 724 O O . GLU A 1 89 ? -6.502 -3.177 -15.890 1.00 59.59 89 GLU A O 1
ATOM 729 N N . ARG A 1 90 ? -4.956 -4.360 -14.777 1.00 72.12 90 ARG A N 1
ATOM 730 C CA . ARG A 1 90 ? -5.509 -4.180 -13.430 1.00 72.12 90 ARG A CA 1
ATOM 731 C C . ARG A 1 90 ? -4.395 -3.910 -12.407 1.00 72.12 90 ARG A C 1
ATOM 733 O O . ARG A 1 90 ? -3.329 -4.500 -12.544 1.00 72.12 90 ARG A O 1
ATOM 740 N N . PRO A 1 91 ? -4.653 -3.094 -11.368 1.00 80.88 91 PRO A N 1
ATOM 741 C CA . PRO A 1 91 ? -3.727 -2.931 -10.247 1.00 80.88 91 PRO A CA 1
ATOM 742 C C . PRO A 1 91 ? -3.357 -4.266 -9.591 1.00 80.88 91 PRO A C 1
ATOM 744 O O . PRO A 1 91 ? -4.126 -5.221 -9.687 1.00 80.88 91 PRO A O 1
ATOM 747 N N . LEU A 1 92 ? -2.231 -4.326 -8.885 1.00 87.81 92 LEU A N 1
ATOM 748 C CA . LEU A 1 92 ? -1.844 -5.471 -8.053 1.00 87.81 92 LEU A CA 1
ATOM 749 C C . LEU A 1 92 ? -1.646 -5.045 -6.607 1.00 87.81 92 LEU A C 1
ATOM 751 O O . LEU A 1 92 ? -1.177 -3.941 -6.358 1.00 87.81 92 LEU A O 1
ATOM 755 N N . ASN A 1 93 ? -1.944 -5.940 -5.672 1.00 92.06 93 ASN A N 1
ATOM 756 C CA . ASN A 1 93 ? -1.569 -5.788 -4.272 1.00 92.06 93 ASN A CA 1
ATOM 757 C C . ASN A 1 93 ? -0.391 -6.693 -3.940 1.00 92.06 93 ASN A C 1
ATOM 759 O O . ASN A 1 93 ? -0.294 -7.815 -4.433 1.00 92.06 93 ASN A O 1
ATOM 763 N N . PHE A 1 94 ? 0.473 -6.208 -3.059 1.00 95.31 94 PHE A N 1
ATOM 764 C CA . PHE A 1 94 ? 1.632 -6.933 -2.570 1.00 95.31 94 PHE A CA 1
ATOM 765 C C . PHE A 1 94 ? 1.699 -6.842 -1.050 1.00 95.31 94 PHE A C 1
ATOM 767 O O . PHE A 1 94 ? 1.490 -5.777 -0.467 1.00 95.31 94 PHE A O 1
ATOM 774 N N . LEU A 1 95 ? 2.018 -7.964 -0.404 1.00 97.06 95 LEU A N 1
ATOM 775 C CA . LEU A 1 95 ? 2.446 -7.974 0.991 1.00 97.06 95 LEU A CA 1
ATOM 776 C C . LEU A 1 95 ? 3.903 -7.505 1.027 1.00 97.06 95 LEU A C 1
ATOM 778 O O . LEU A 1 95 ? 4.740 -8.109 0.373 1.00 97.06 95 LEU A O 1
ATOM 782 N N . SER A 1 96 ? 4.221 -6.465 1.787 1.00 97.62 96 SER A N 1
ATOM 783 C CA . SER A 1 96 ? 5.595 -5.964 1.935 1.00 97.62 96 SER A CA 1
ATOM 784 C C . SER A 1 96 ? 6.275 -6.553 3.166 1.00 97.62 96 SER A C 1
ATOM 786 O O . SER A 1 96 ? 7.384 -7.072 3.096 1.00 97.62 96 SER A O 1
ATOM 788 N N . SER A 1 97 ? 5.619 -6.465 4.320 1.00 97.38 97 SER A N 1
ATOM 789 C CA . SER A 1 97 ? 6.243 -6.771 5.608 1.00 97.38 97 SER A CA 1
ATOM 790 C C . SER A 1 97 ? 5.193 -6.953 6.703 1.00 97.38 97 SER A C 1
ATOM 792 O O . SER A 1 97 ? 3.991 -6.815 6.472 1.00 97.38 97 SER A O 1
ATOM 794 N N . LYS A 1 98 ? 5.648 -7.275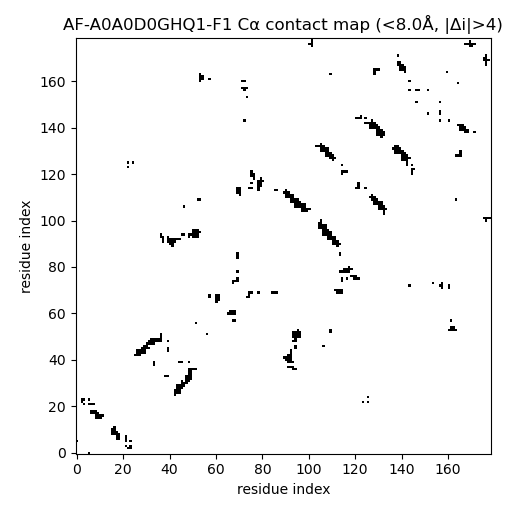 7.915 1.00 96.62 98 LYS A N 1
ATOM 795 C CA . LYS A 1 98 ? 4.830 -7.289 9.130 1.00 96.62 98 LYS A CA 1
ATOM 796 C C . LYS A 1 98 ? 5.495 -6.450 10.216 1.00 96.62 98 LYS A C 1
ATOM 798 O O . LYS A 1 98 ? 6.721 -6.376 10.269 1.00 96.62 98 LYS A O 1
ATOM 803 N N . LEU A 1 99 ? 4.692 -5.856 11.086 1.00 94.88 99 LEU A N 1
ATOM 804 C CA . LEU A 1 99 ? 5.142 -5.117 12.262 1.00 94.88 99 LEU A CA 1
ATOM 805 C C . LEU A 1 99 ? 4.169 -5.305 13.424 1.00 94.88 99 LEU A C 1
ATOM 807 O O . LEU A 1 99 ? 3.044 -5.767 13.238 1.00 94.88 99 LEU A O 1
ATOM 811 N N . TYR A 1 100 ? 4.603 -4.913 14.615 1.00 92.62 100 TYR A N 1
ATOM 812 C CA . TYR A 1 100 ? 3.740 -4.856 15.787 1.00 92.62 100 TYR A CA 1
ATOM 813 C C . TYR A 1 100 ? 3.140 -3.459 15.930 1.00 92.62 100 TYR A C 1
ATOM 815 O O . TYR A 1 100 ? 3.838 -2.456 15.786 1.00 92.62 100 TYR A O 1
ATOM 823 N N . VAL A 1 101 ? 1.836 -3.409 16.189 1.00 89.81 101 VAL A N 1
ATOM 824 C CA . VAL A 1 101 ? 1.078 -2.181 16.447 1.00 89.81 101 VAL A CA 1
ATOM 825 C C . VAL A 1 101 ? 0.317 -2.401 17.751 1.00 89.81 101 VAL A C 1
ATOM 827 O O . VAL A 1 101 ? -0.712 -3.081 17.775 1.00 89.81 101 VAL A O 1
ATOM 830 N N . GLY A 1 102 ? 0.876 -1.905 18.858 1.00 86.38 102 GLY A N 1
ATOM 831 C CA . GLY A 1 102 ? 0.486 -2.343 20.200 1.00 86.38 102 GLY A CA 1
ATOM 832 C C . GLY A 1 102 ? 0.651 -3.861 20.343 1.00 86.38 102 GLY A C 1
ATOM 833 O O . GLY A 1 102 ? 1.703 -4.412 20.030 1.00 86.38 102 GLY A O 1
ATOM 834 N N . ASN A 1 103 ? -0.423 -4.548 20.739 1.00 89.19 103 ASN A N 1
ATOM 835 C CA . ASN A 1 103 ? -0.433 -6.007 20.914 1.00 89.19 103 ASN A CA 1
ATOM 836 C C . ASN A 1 103 ? -0.802 -6.790 19.642 1.00 89.19 103 ASN A C 1
ATOM 838 O O . ASN A 1 103 ? -0.950 -8.010 19.694 1.00 89.19 103 ASN A O 1
ATOM 842 N N . TYR A 1 104 ? -0.987 -6.112 18.508 1.00 93.25 104 TYR A N 1
ATOM 843 C CA . TYR A 1 104 ? -1.422 -6.744 17.266 1.00 93.25 104 TYR A CA 1
ATOM 844 C C . TYR A 1 104 ? -0.253 -6.955 16.311 1.00 93.25 104 TYR A C 1
ATOM 846 O O . TYR A 1 104 ? 0.602 -6.083 16.149 1.00 93.25 104 TYR A O 1
ATOM 854 N N . THR A 1 105 ? -0.255 -8.095 15.618 1.00 96.25 105 THR A N 1
ATOM 855 C CA . THR A 1 105 ? 0.582 -8.279 14.428 1.00 96.25 105 THR A CA 1
ATOM 856 C C . THR A 1 105 ? -0.143 -7.675 13.233 1.00 96.25 105 THR A C 1
ATOM 858 O O . THR A 1 105 ? -1.188 -8.168 12.812 1.00 96.25 105 THR A O 1
ATOM 861 N N . ALA A 1 106 ? 0.414 -6.600 12.687 1.00 96.56 106 ALA A N 1
ATOM 862 C CA . ALA A 1 106 ? -0.096 -5.928 11.506 1.00 96.56 106 ALA A CA 1
ATOM 863 C C . ALA A 1 106 ? 0.733 -6.299 10.275 1.00 96.56 106 ALA A 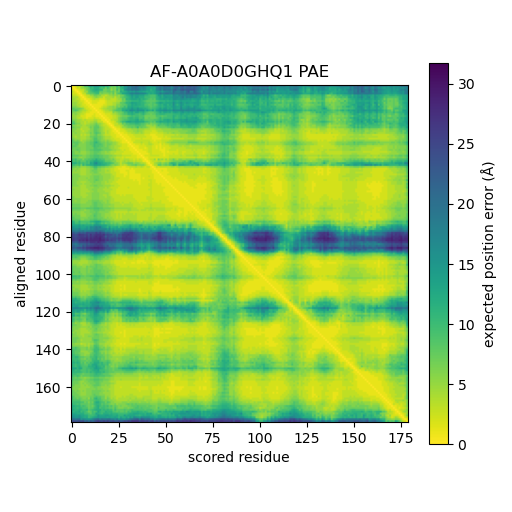C 1
ATOM 865 O O . ALA A 1 106 ? 1.963 -6.358 10.313 1.00 96.56 106 ALA A O 1
ATOM 866 N N . TYR A 1 107 ? 0.044 -6.507 9.163 1.00 97.69 107 TYR A N 1
ATOM 867 C CA . TYR A 1 107 ? 0.616 -6.852 7.871 1.00 97.69 107 TYR A CA 1
ATOM 868 C C . TYR A 1 107 ? 0.514 -5.652 6.947 1.00 97.69 107 TYR A C 1
ATOM 870 O O . TYR A 1 107 ? -0.558 -5.067 6.777 1.00 97.69 107 TYR A O 1
ATOM 878 N N . LYS A 1 108 ? 1.650 -5.277 6.376 1.00 97.50 108 LYS A N 1
ATOM 879 C CA . LYS A 1 108 ? 1.809 -4.103 5.538 1.00 97.50 108 LYS A CA 1
ATOM 880 C C . LYS A 1 108 ? 1.652 -4.482 4.081 1.00 97.50 108 LYS A C 1
ATOM 882 O O . LYS A 1 108 ? 2.387 -5.331 3.582 1.00 97.50 108 LYS A O 1
ATOM 887 N N . PHE A 1 109 ? 0.734 -3.812 3.406 1.00 96.38 109 PHE A N 1
ATOM 888 C CA . PHE A 1 109 ? 0.466 -4.002 1.991 1.00 96.38 109 PHE A CA 1
ATOM 889 C C . PHE A 1 109 ? 0.703 -2.711 1.219 1.00 96.38 109 PHE A C 1
ATOM 891 O O . PHE A 1 109 ? 0.540 -1.611 1.757 1.00 96.38 109 PHE A O 1
ATOM 898 N N . TRP A 1 110 ? 1.048 -2.857 -0.054 1.00 94.56 110 TRP A N 1
ATOM 899 C CA . TRP A 1 110 ? 1.100 -1.763 -1.014 1.00 94.56 110 TRP A CA 1
ATOM 900 C C . TRP A 1 110 ? 0.475 -2.183 -2.339 1.00 94.56 110 TRP A C 1
ATOM 902 O O . TRP A 1 110 ? 0.476 -3.361 -2.703 1.00 94.56 110 TRP A O 1
ATOM 912 N N . GLN A 1 111 ? -0.070 -1.201 -3.043 1.00 90.69 111 GLN A N 1
ATOM 913 C CA . GLN A 1 111 ? -0.700 -1.375 -4.333 1.00 90.69 111 GLN A CA 1
ATOM 914 C C . GLN A 1 111 ? 0.227 -0.858 -5.427 1.00 90.69 111 GLN A C 1
ATOM 916 O O . GLN A 1 111 ? 0.739 0.262 -5.378 1.00 90.69 111 GLN A O 1
ATOM 921 N N . PHE A 1 112 ? 0.407 -1.681 -6.446 1.00 88.19 112 PHE A N 1
ATOM 922 C CA . PHE A 1 112 ? 1.024 -1.300 -7.694 1.00 88.19 112 PHE A CA 1
ATOM 923 C C . PHE A 1 112 ? -0.060 -0.925 -8.700 1.00 88.19 112 PHE A C 1
ATOM 925 O O . PHE A 1 112 ? -0.819 -1.770 -9.178 1.00 88.19 112 PHE A O 1
ATOM 932 N N . SER A 1 113 ? -0.155 0.368 -8.990 1.00 82.62 113 SER A N 1
ATOM 933 C CA . SER A 1 113 ? -1.111 0.939 -9.930 1.00 82.62 113 SER A CA 1
ATOM 934 C C . SER A 1 113 ? -0.487 2.122 -10.645 1.00 82.62 113 SER A C 1
ATOM 936 O O . SER A 1 113 ? 0.141 2.983 -10.029 1.00 82.62 113 SER A O 1
ATOM 938 N N . ASP A 1 114 ? -0.744 2.239 -11.937 1.00 78.75 114 ASP A N 1
ATOM 939 C CA . ASP A 1 114 ? -0.501 3.487 -12.638 1.00 78.75 114 ASP A CA 1
ATOM 940 C C . ASP A 1 114 ? -1.494 4.574 -12.188 1.00 78.75 114 ASP A C 1
ATOM 942 O O . ASP A 1 114 ? -2.491 4.320 -11.500 1.00 78.75 114 ASP A O 1
ATOM 946 N N . TRP A 1 115 ? -1.199 5.823 -12.545 1.00 77.06 115 TRP A N 1
ATOM 947 C CA . TRP A 1 115 ? -2.032 6.965 -12.178 1.00 77.06 115 TRP A CA 1
ATOM 948 C C . TRP A 1 115 ? -3.296 7.096 -13.043 1.00 77.06 115 TRP A C 1
ATOM 950 O O . TRP A 1 115 ? -4.217 7.776 -12.601 1.00 77.06 115 TRP A O 1
ATOM 960 N N . ARG A 1 116 ? -3.397 6.415 -14.199 1.00 71.12 116 ARG A N 1
ATOM 961 C CA . ARG A 1 116 ? -4.582 6.366 -15.092 1.00 71.12 116 ARG A CA 1
ATOM 962 C C . ARG A 1 116 ? -5.247 7.722 -15.348 1.00 71.12 116 ARG A C 1
ATOM 964 O O . ARG A 1 116 ? -6.471 7.839 -15.277 1.00 71.12 116 ARG A O 1
ATOM 971 N N . ILE A 1 117 ? -4.456 8.752 -15.624 1.00 67.38 117 ILE A N 1
ATOM 972 C CA . ILE A 1 117 ? -4.959 10.089 -15.949 1.00 67.38 117 ILE A CA 1
ATOM 973 C C . ILE A 1 117 ? -4.344 10.574 -17.255 1.00 67.38 117 ILE A C 1
ATOM 975 O O . ILE A 1 117 ? -3.164 10.355 -17.505 1.00 67.38 117 ILE A O 1
ATOM 979 N N . ALA A 1 118 ? -5.158 11.234 -18.077 1.00 62.59 118 ALA A N 1
ATOM 980 C CA . ALA A 1 118 ? -4.656 11.979 -19.227 1.00 62.59 118 ALA A CA 1
ATOM 981 C C . ALA A 1 118 ? -3.982 13.277 -18.754 1.00 62.59 118 ALA A C 1
ATOM 983 O O . ALA A 1 118 ? -2.848 13.539 -19.131 1.00 62.59 118 ALA A O 1
ATOM 984 N N . ASP A 1 119 ? -4.640 14.002 -17.837 1.00 59.16 119 ASP A N 1
ATOM 985 C CA . ASP A 1 119 ? -4.174 15.276 -17.289 1.00 59.16 119 ASP A CA 1
ATOM 986 C C . ASP A 1 119 ? -4.419 15.376 -15.772 1.00 59.16 119 ASP A C 1
ATOM 988 O O . ASP A 1 119 ? -5.414 14.874 -15.237 1.00 59.16 119 ASP A O 1
ATOM 992 N N . GLY A 1 120 ? -3.535 16.089 -15.068 1.00 62.78 120 GLY A N 1
ATOM 993 C CA . GLY A 1 120 ? -3.745 16.506 -13.680 1.00 62.78 120 GLY A CA 1
ATOM 994 C C . GLY A 1 120 ? -3.325 15.483 -12.625 1.00 62.78 120 GLY A C 1
ATOM 995 O O . GLY A 1 120 ? -2.201 14.990 -12.622 1.00 62.78 120 GLY A O 1
ATOM 996 N N . THR A 1 121 ? -4.185 15.231 -11.636 1.00 65.62 121 THR A N 1
ATOM 997 C CA . THR A 1 121 ? -3.880 14.331 -10.514 1.00 65.62 121 THR A CA 1
ATOM 998 C C . THR A 1 121 ? -5.029 13.361 -10.272 1.00 65.62 121 THR A C 1
ATOM 1000 O O . THR A 1 121 ? -6.182 13.779 -10.221 1.00 65.62 121 THR A O 1
ATOM 1003 N N . ASN A 1 122 ? -4.734 12.065 -10.109 1.00 74.75 122 ASN A N 1
ATOM 1004 C CA . ASN A 1 122 ? -5.775 11.073 -9.842 1.00 74.75 122 ASN A CA 1
ATOM 1005 C C . ASN A 1 122 ? -6.241 11.153 -8.382 1.00 74.75 122 ASN A C 1
ATOM 1007 O O . ASN A 1 122 ? -5.748 10.434 -7.519 1.00 74.75 122 ASN A O 1
ATOM 1011 N N . SER A 1 123 ? -7.197 12.040 -8.108 1.00 71.38 123 SER A N 1
ATOM 1012 C CA . SER A 1 123 ? -7.837 12.186 -6.792 1.00 71.38 123 SER A CA 1
ATOM 1013 C C . SER A 1 123 ? -8.791 11.042 -6.437 1.00 71.38 123 SER A C 1
ATOM 1015 O O . SER A 1 123 ? -9.331 11.006 -5.335 1.00 71.38 123 SER A O 1
ATOM 1017 N N . ARG A 1 124 ? -9.017 10.115 -7.375 1.00 72.00 124 ARG A N 1
ATOM 1018 C CA . ARG A 1 124 ? -9.790 8.883 -7.180 1.00 72.00 124 ARG A CA 1
ATOM 1019 C C . ARG A 1 124 ? -8.886 7.663 -7.020 1.00 72.00 124 ARG A C 1
ATOM 1021 O O . ARG A 1 124 ? -9.389 6.543 -7.017 1.00 72.00 124 ARG A O 1
ATOM 1028 N N . ARG A 1 125 ? -7.568 7.874 -6.934 1.00 77.62 125 ARG A N 1
ATOM 1029 C CA . ARG A 1 125 ? -6.610 6.826 -6.607 1.00 77.62 125 ARG A CA 1
ATOM 1030 C C . ARG A 1 125 ? -6.908 6.357 -5.186 1.00 77.62 125 ARG A C 1
ATOM 1032 O O . ARG A 1 125 ? -7.099 7.179 -4.292 1.00 77.62 125 ARG A O 1
ATOM 1039 N N . GLY A 1 126 ? -7.047 5.048 -5.050 1.00 80.94 126 GLY A N 1
ATOM 1040 C CA . GLY A 1 126 ? -7.420 4.378 -3.817 1.00 80.94 126 GLY A CA 1
ATOM 1041 C C . GLY A 1 126 ? -6.386 4.472 -2.714 1.00 80.94 126 GLY A C 1
ATOM 1042 O O . GLY A 1 126 ? -5.497 5.323 -2.726 1.00 80.94 126 GLY A O 1
ATOM 1043 N N . ILE A 1 127 ? -6.490 3.557 -1.759 1.00 87.88 127 ILE A N 1
ATOM 1044 C CA . ILE A 1 127 ? -5.442 3.374 -0.761 1.00 87.88 127 ILE A CA 1
ATOM 1045 C C . ILE A 1 127 ? -4.166 2.844 -1.435 1.00 87.88 127 ILE A C 1
ATOM 1047 O O . ILE A 1 127 ? -4.164 1.781 -2.043 1.00 87.88 127 ILE A O 1
ATOM 1051 N N . ASP A 1 128 ? -3.062 3.585 -1.341 1.00 89.81 128 ASP A N 1
ATOM 1052 C CA . ASP A 1 128 ? -1.792 3.167 -1.949 1.00 89.81 128 ASP A CA 1
ATOM 1053 C C . ASP A 1 128 ? -1.110 2.096 -1.101 1.00 89.81 128 ASP A C 1
ATOM 1055 O O . ASP A 1 128 ? -0.518 1.150 -1.615 1.00 89.81 128 ASP A O 1
ATOM 1059 N N . ARG A 1 129 ? -1.183 2.257 0.224 1.00 93.38 129 ARG A N 1
ATOM 1060 C CA . ARG A 1 129 ? -0.599 1.350 1.217 1.00 93.38 129 ARG A CA 1
ATOM 1061 C C . ARG A 1 129 ? -1.486 1.258 2.431 1.00 93.38 129 ARG A C 1
ATOM 1063 O O . ARG A 1 129 ? -2.067 2.261 2.845 1.00 93.38 129 ARG A O 1
ATOM 1070 N N . PHE A 1 130 ? -1.534 0.084 3.040 1.00 95.50 130 PHE A N 1
ATOM 1071 C CA . PHE A 1 130 ? -2.381 -0.145 4.199 1.00 95.50 130 PHE A CA 1
ATOM 1072 C C . PHE A 1 130 ? -1.801 -1.155 5.175 1.00 95.50 130 PHE A C 1
ATOM 1074 O O . PHE A 1 130 ? -0.940 -1.968 4.836 1.00 95.50 130 PHE A O 1
ATOM 1081 N N . LEU A 1 131 ? -2.294 -1.079 6.409 1.00 96.62 131 LEU A N 1
ATOM 1082 C CA . LEU A 1 131 ? -2.019 -2.049 7.458 1.00 96.62 131 LEU A CA 1
ATOM 1083 C C . LEU A 1 131 ? -3.269 -2.842 7.763 1.00 96.62 131 LEU A C 1
ATOM 1085 O O . LEU A 1 131 ? -4.307 -2.266 8.080 1.00 96.62 131 LEU A O 1
ATOM 1089 N N . TYR A 1 132 ? -3.137 -4.157 7.698 1.00 96.62 132 TYR A N 1
ATOM 1090 C CA . TYR A 1 132 ? -4.196 -5.107 7.976 1.00 96.62 132 TYR A CA 1
ATOM 1091 C C . TYR A 1 132 ? -3.853 -5.942 9.208 1.00 96.62 132 TYR A C 1
ATOM 1093 O O . TYR A 1 132 ? -2.762 -6.502 9.301 1.00 96.62 132 TYR A O 1
ATOM 1101 N N . VAL A 1 133 ? -4.801 -6.048 10.132 1.00 96.69 133 VAL A N 1
ATOM 1102 C CA . VAL A 1 133 ? -4.748 -6.938 11.294 1.00 96.69 133 VAL A CA 1
ATOM 1103 C C . VAL A 1 133 ? -5.876 -7.962 11.139 1.00 96.69 133 VAL A C 1
ATOM 1105 O O . VAL A 1 133 ? -7.026 -7.535 11.038 1.00 96.69 133 VAL A O 1
ATOM 1108 N N . PRO A 1 134 ? -5.605 -9.281 11.104 1.00 95.81 134 PRO A N 1
ATOM 1109 C CA . PRO A 1 134 ? -6.628 -10.303 10.855 1.00 95.81 134 PRO A CA 1
ATOM 1110 C C . PRO A 1 134 ? -7.867 -10.216 11.752 1.00 95.81 134 PRO A C 1
ATOM 1112 O O . PRO A 1 134 ? -8.978 -10.474 11.298 1.00 95.81 134 PRO A O 1
ATOM 1115 N N . GLU A 1 135 ? -7.681 -9.825 13.009 1.00 94.06 135 GLU A N 1
ATOM 1116 C CA . GLU A 1 135 ? -8.718 -9.760 14.037 1.00 94.06 135 GLU A CA 1
ATOM 1117 C C . GLU A 1 135 ? -9.558 -8.475 13.975 1.00 94.06 135 GLU A C 1
ATOM 1119 O O . GLU A 1 135 ? -10.607 -8.399 14.612 1.00 94.06 135 GLU A O 1
ATOM 1124 N N . ILE A 1 136 ? -9.099 -7.453 13.244 1.00 93.12 136 ILE A N 1
ATOM 1125 C CA . ILE A 1 136 ? -9.705 -6.110 13.249 1.00 93.12 136 ILE A CA 1
ATOM 1126 C C . ILE A 1 136 ? -10.099 -5.656 11.840 1.00 93.12 136 ILE A C 1
ATOM 1128 O O . ILE A 1 136 ? -11.180 -5.104 11.645 1.00 93.12 136 ILE A O 1
ATOM 1132 N N . GLY A 1 137 ? -9.230 -5.866 10.856 1.00 93.56 137 GLY A N 1
ATOM 1133 C CA . GLY A 1 137 ? -9.345 -5.332 9.504 1.00 93.56 137 GLY A CA 1
ATOM 1134 C C . GLY A 1 137 ? -8.231 -4.338 9.177 1.00 93.56 137 GLY A C 1
ATOM 1135 O O . GLY A 1 137 ? -7.125 -4.411 9.714 1.00 93.56 137 GLY A O 1
ATOM 1136 N N . ILE A 1 138 ? -8.511 -3.415 8.254 1.00 93.94 138 ILE A N 1
ATOM 1137 C CA . ILE A 1 138 ? -7.564 -2.358 7.883 1.00 93.94 138 ILE A CA 1
ATOM 1138 C C . ILE A 1 138 ? -7.551 -1.298 8.986 1.00 93.94 138 ILE A C 1
ATOM 1140 O O . ILE A 1 138 ? -8.569 -0.663 9.251 1.00 93.94 138 ILE A O 1
ATOM 1144 N N . ILE A 1 139 ? -6.395 -1.109 9.620 1.00 93.12 139 ILE A N 1
ATOM 1145 C CA . ILE A 1 139 ? -6.220 -0.192 10.756 1.00 93.12 139 ILE A CA 1
ATOM 1146 C C . ILE A 1 139 ? -5.474 1.088 10.383 1.00 93.12 139 ILE A C 1
ATOM 1148 O O . ILE A 1 139 ? -5.580 2.076 11.095 1.00 93.12 139 ILE A O 1
ATOM 1152 N N . GLY A 1 140 ? -4.732 1.088 9.278 1.00 92.25 140 GLY A N 1
ATOM 1153 C CA . GLY A 1 140 ? -3.926 2.224 8.842 1.00 92.25 140 GLY A CA 1
ATOM 1154 C C . GLY A 1 140 ? -3.851 2.291 7.328 1.00 92.25 140 GLY A C 1
ATOM 1155 O O . GLY A 1 140 ? -3.997 1.274 6.647 1.00 92.25 140 GLY A O 1
ATOM 1156 N N . GLY A 1 141 ? -3.622 3.490 6.806 1.00 92.06 141 GLY A N 1
ATOM 1157 C CA . GLY A 1 141 ? -3.623 3.739 5.372 1.00 92.06 141 GLY A CA 1
ATOM 1158 C C . GLY A 1 141 ? -2.742 4.905 4.962 1.00 92.06 141 GLY A C 1
ATOM 1159 O O . GLY A 1 141 ? -2.384 5.756 5.773 1.00 92.06 141 GLY A O 1
ATOM 1160 N N . SER A 1 142 ? -2.392 4.937 3.686 1.00 90.62 142 SER A N 1
ATOM 1161 C CA . SER A 1 142 ? -1.698 6.045 3.050 1.00 90.62 142 SER A CA 1
ATOM 1162 C C . SER A 1 142 ? -2.336 6.326 1.696 1.00 90.62 142 SER A C 1
ATOM 1164 O O . SER A 1 142 ? -2.560 5.402 0.915 1.00 90.62 142 SER A O 1
ATOM 1166 N N . PHE A 1 143 ? -2.634 7.599 1.449 1.00 87.12 143 PHE A N 1
ATOM 1167 C CA . PHE A 1 143 ? -3.245 8.097 0.219 1.00 87.12 143 PHE A CA 1
ATOM 1168 C C . PHE A 1 143 ? -2.300 9.139 -0.366 1.00 87.12 143 PHE A C 1
ATOM 1170 O O . PHE A 1 143 ? -2.381 10.326 -0.035 1.00 87.12 143 PHE A O 1
ATOM 1177 N N . ASP A 1 144 ? -1.350 8.705 -1.189 1.00 82.75 144 ASP A N 1
ATOM 1178 C CA . ASP A 1 144 ? -0.234 9.558 -1.597 1.00 82.75 144 ASP A CA 1
ATOM 1179 C C . ASP A 1 144 ? -0.697 10.767 -2.410 1.00 82.75 144 ASP A C 1
ATOM 1181 O O . ASP A 1 144 ? -0.126 11.859 -2.316 1.00 82.75 144 ASP A O 1
ATOM 1185 N N . PHE A 1 145 ? -1.788 10.609 -3.165 1.00 77.94 145 PHE A N 1
ATOM 1186 C CA . PHE A 1 145 ? -2.397 11.721 -3.886 1.00 77.94 145 PHE A CA 1
ATOM 1187 C C . PHE A 1 145 ? -2.800 12.861 -2.938 1.00 77.94 145 PHE A C 1
ATOM 1189 O O . PHE A 1 145 ? -2.608 14.023 -3.295 1.00 77.94 145 PHE A O 1
ATOM 1196 N N . TRP A 1 146 ? -3.332 12.540 -1.754 1.00 79.19 146 TRP A N 1
ATOM 1197 C CA . TRP A 1 146 ? -3.822 13.520 -0.788 1.00 79.19 146 TRP A CA 1
ATOM 1198 C C . TRP A 1 146 ? -2.650 14.269 -0.158 1.00 79.19 146 TRP A C 1
ATOM 1200 O O . TRP A 1 146 ? -2.617 15.496 -0.163 1.00 79.19 146 TRP A O 1
ATOM 1210 N N . PHE A 1 147 ? -1.621 13.537 0.270 1.00 75.56 147 PHE A N 1
ATOM 1211 C CA . PHE A 1 147 ? -0.408 14.122 0.842 1.00 75.56 147 PHE A CA 1
ATOM 1212 C C . PHE A 1 147 ? 0.362 15.006 -0.134 1.00 75.56 147 PHE A C 1
ATOM 1214 O O . PHE A 1 147 ? 0.900 16.037 0.266 1.00 75.56 147 PHE A O 1
ATOM 1221 N N . SER A 1 148 ? 0.365 14.655 -1.424 1.00 74.12 148 SER A N 1
ATOM 1222 C CA . SER A 1 148 ? 1.010 15.480 -2.451 1.00 74.12 148 SER A CA 1
ATOM 1223 C C . SER A 1 148 ? 0.418 16.893 -2.566 1.00 74.12 148 SER A C 1
ATOM 1225 O O . SER A 1 148 ? 1.077 17.785 -3.090 1.00 74.12 148 SER A O 1
ATOM 1227 N N . GLN A 1 149 ? -0.798 17.123 -2.054 1.00 76.81 149 GLN A N 1
ATOM 1228 C CA . GLN A 1 149 ? -1.451 18.437 -2.056 1.00 76.81 149 GLN A CA 1
ATOM 1229 C C . GLN A 1 149 ? -1.044 19.319 -0.866 1.00 76.81 149 GLN A C 1
ATOM 1231 O O . GLN A 1 149 ? -1.349 20.507 -0.866 1.00 76.81 149 GLN A O 1
ATOM 1236 N N . LEU A 1 150 ? -0.339 18.776 0.132 1.00 81.19 150 LEU A N 1
ATOM 1237 C CA . LEU A 1 150 ? 0.035 19.495 1.356 1.00 81.19 150 LEU A CA 1
ATOM 1238 C C . LEU A 1 150 ? 1.344 20.297 1.233 1.00 81.19 150 LEU A C 1
ATOM 1240 O O . LEU A 1 150 ? 1.879 20.752 2.239 1.00 81.19 150 LEU A O 1
ATOM 1244 N N . GLY A 1 151 ? 1.886 20.456 0.022 1.00 79.75 151 GLY A N 1
ATOM 1245 C CA . GLY A 1 151 ? 3.134 21.196 -0.206 1.00 79.75 151 GLY A CA 1
ATOM 1246 C C . GLY A 1 151 ? 4.398 20.481 0.288 1.00 79.75 151 GLY A C 1
ATOM 1247 O O . GLY A 1 151 ? 5.436 21.117 0.453 1.00 79.75 151 GLY A O 1
ATOM 1248 N N . ILE A 1 152 ? 4.325 19.167 0.524 1.00 83.00 152 ILE A N 1
ATOM 1249 C CA . ILE A 1 152 ? 5.476 18.340 0.912 1.00 83.00 152 ILE A CA 1
ATOM 1250 C C . ILE A 1 152 ? 6.478 18.297 -0.248 1.00 83.00 152 ILE A C 1
ATOM 1252 O O . ILE A 1 152 ? 6.093 18.175 -1.413 1.00 83.00 152 ILE A O 1
ATOM 1256 N N . SER A 1 153 ? 7.775 18.379 0.062 1.00 86.56 153 SER A N 1
ATOM 1257 C CA . SER A 1 153 ? 8.812 18.328 -0.969 1.00 86.56 153 SER A CA 1
ATOM 1258 C C . SER A 1 153 ? 8.790 16.998 -1.728 1.00 86.56 153 SER A C 1
ATOM 1260 O O . SER A 1 153 ? 8.570 15.930 -1.156 1.00 86.56 153 SER A O 1
ATOM 1262 N N . THR A 1 154 ? 9.099 17.042 -3.021 1.00 83.06 154 THR A N 1
ATOM 1263 C CA . THR A 1 154 ? 9.164 15.853 -3.879 1.00 83.06 154 THR A CA 1
ATOM 1264 C C . THR A 1 154 ? 10.075 14.753 -3.315 1.00 83.06 154 THR A C 1
ATOM 1266 O O . THR A 1 154 ? 9.736 13.572 -3.375 1.00 83.06 154 THR A O 1
ATOM 1269 N N . ASN A 1 155 ? 11.212 15.131 -2.724 1.00 88.12 155 ASN A N 1
ATOM 1270 C CA . ASN A 1 155 ? 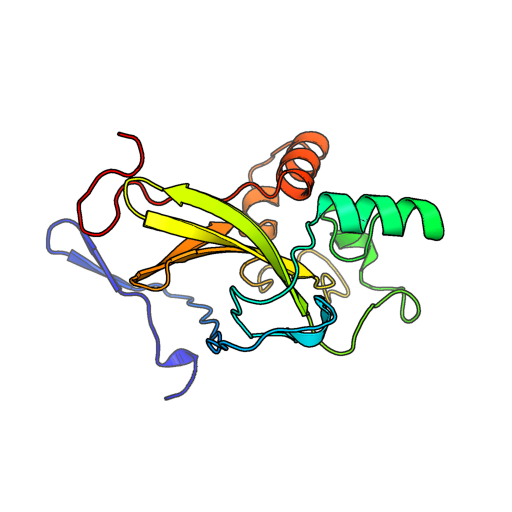12.153 14.184 -2.121 1.00 88.12 155 ASN A CA 1
ATOM 1271 C C . ASN A 1 155 ? 11.564 13.489 -0.891 1.00 88.12 155 ASN A C 1
ATOM 1273 O O . ASN A 1 155 ? 11.755 12.289 -0.705 1.00 88.12 155 ASN A O 1
ATOM 1277 N N . GLU A 1 156 ? 10.835 14.226 -0.059 1.00 89.00 156 GLU A N 1
ATOM 1278 C CA . GLU A 1 156 ? 10.184 13.680 1.128 1.00 89.00 156 GLU A CA 1
ATOM 1279 C C . GLU A 1 156 ? 9.002 12.782 0.761 1.00 89.00 156 GLU A C 1
ATOM 1281 O O . GLU A 1 156 ? 8.871 11.690 1.310 1.00 89.00 156 GLU A O 1
ATOM 1286 N N . ILE A 1 157 ? 8.213 13.168 -0.245 1.00 85.50 157 ILE A N 1
ATOM 1287 C CA . ILE A 1 157 ? 7.168 12.315 -0.819 1.00 85.50 157 ILE A CA 1
ATOM 1288 C C . ILE A 1 157 ? 7.774 11.000 -1.325 1.00 85.50 157 ILE A C 1
ATOM 1290 O O . ILE A 1 157 ? 7.265 9.928 -1.009 1.00 85.50 157 ILE A O 1
ATOM 1294 N N . MET A 1 158 ? 8.888 11.056 -2.059 1.00 90.12 158 MET A N 1
ATOM 1295 C CA . MET A 1 158 ? 9.561 9.850 -2.552 1.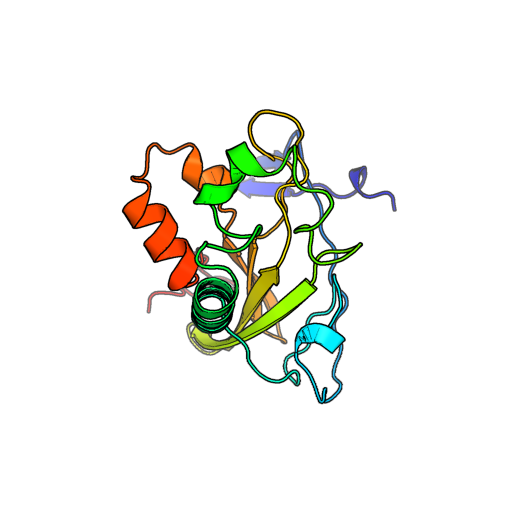00 90.12 158 MET A CA 1
ATOM 1296 C C . MET A 1 158 ? 10.170 9.006 -1.434 1.00 90.12 158 MET A C 1
ATOM 1298 O O . MET A 1 158 ? 10.103 7.779 -1.486 1.00 90.12 158 MET A O 1
ATOM 1302 N N . LYS A 1 159 ? 10.717 9.631 -0.391 1.00 92.44 159 LYS A N 1
ATOM 1303 C CA . LYS A 1 159 ? 11.172 8.918 0.806 1.00 92.44 159 LYS A CA 1
ATOM 1304 C C . LYS A 1 159 ? 10.006 8.195 1.483 1.00 92.44 159 LYS A C 1
ATOM 1306 O O . LYS A 1 159 ? 10.140 7.026 1.830 1.00 92.44 159 LYS A O 1
ATOM 1311 N N . ASN A 1 160 ? 8.860 8.856 1.626 1.00 91.50 160 ASN A N 1
ATOM 1312 C CA . ASN A 1 160 ? 7.653 8.254 2.187 1.00 91.50 160 ASN A CA 1
ATOM 1313 C C . ASN A 1 160 ? 7.110 7.141 1.289 1.00 91.50 160 ASN A C 1
ATOM 1315 O O . ASN A 1 160 ? 6.639 6.130 1.803 1.00 91.50 160 ASN A O 1
ATOM 1319 N N . TYR A 1 161 ? 7.201 7.303 -0.034 1.00 92.06 161 TYR A N 1
ATOM 1320 C CA . TYR A 1 161 ? 6.876 6.287 -1.032 1.00 92.06 161 TYR A CA 1
ATOM 1321 C C . TYR A 1 161 ? 7.692 5.006 -0.827 1.00 92.06 161 TYR A C 1
ATOM 1323 O O . TYR A 1 161 ? 7.124 3.955 -0.531 1.00 92.06 161 TYR A O 1
ATOM 1331 N N . LEU A 1 162 ? 9.020 5.128 -0.894 1.00 94.69 162 LEU A N 1
ATOM 1332 C CA . LEU A 1 162 ? 9.974 4.017 -0.834 1.00 94.69 162 LEU A CA 1
ATOM 1333 C C . LEU A 1 162 ? 10.037 3.341 0.542 1.00 94.69 162 LEU A C 1
ATOM 1335 O O . LEU A 1 162 ? 10.209 2.129 0.618 1.00 94.69 162 LEU A O 1
ATOM 1339 N N . SER A 1 163 ? 9.872 4.108 1.622 1.00 94.94 163 SER A N 1
ATOM 1340 C CA . SER A 1 163 ? 9.771 3.576 2.991 1.00 94.94 163 SER A CA 1
ATOM 1341 C C . SER A 1 163 ? 8.364 3.075 3.331 1.00 94.94 163 SER A C 1
ATOM 1343 O O . SER A 1 163 ? 8.121 2.584 4.438 1.00 94.94 163 SER A O 1
ATOM 1345 N N . GLU A 1 164 ? 7.422 3.225 2.395 1.00 94.56 164 GLU A N 1
ATOM 1346 C CA . GLU A 1 164 ? 6.028 2.825 2.528 1.00 94.56 164 GLU A CA 1
ATOM 1347 C C . GLU A 1 164 ? 5.389 3.377 3.820 1.00 94.56 164 GLU A C 1
ATOM 1349 O O . GLU A 1 164 ? 4.866 2.632 4.647 1.00 94.56 164 GLU A O 1
ATOM 1354 N N . VAL A 1 165 ? 5.489 4.685 4.054 1.00 92.75 165 VAL A N 1
ATOM 1355 C CA . VAL A 1 165 ? 4.953 5.316 5.271 1.00 92.75 165 VAL A CA 1
ATOM 1356 C C . VAL A 1 165 ? 3.425 5.213 5.300 1.00 92.75 165 VAL A C 1
ATOM 1358 O O . VAL A 1 165 ? 2.747 5.491 4.307 1.00 92.75 165 VAL A O 1
ATOM 1361 N N . ILE A 1 166 ? 2.884 4.819 6.456 1.00 92.25 166 ILE A N 1
ATOM 1362 C CA . ILE A 1 166 ? 1.451 4.605 6.685 1.00 92.25 166 ILE A CA 1
ATOM 1363 C C . ILE A 1 166 ? 0.994 5.435 7.881 1.00 92.25 166 ILE A C 1
ATOM 1365 O O . ILE A 1 166 ? 1.672 5.481 8.907 1.00 92.25 166 ILE A O 1
ATOM 1369 N N . ILE A 1 167 ? -0.174 6.065 7.751 1.00 89.94 167 ILE A N 1
ATOM 1370 C CA . ILE A 1 167 ? -0.830 6.746 8.864 1.00 89.94 167 ILE A CA 1
ATOM 1371 C C . ILE A 1 167 ? -1.426 5.686 9.784 1.00 89.94 167 ILE A C 1
ATOM 1373 O O . ILE A 1 167 ? -2.236 4.859 9.353 1.00 89.94 167 ILE A O 1
ATOM 1377 N N . LEU A 1 168 ? -1.047 5.745 11.055 1.00 88.25 168 LEU A N 1
ATOM 1378 C CA . LEU A 1 168 ? -1.621 4.916 12.103 1.00 88.25 168 LEU A CA 1
ATOM 1379 C C . LEU A 1 168 ? -2.784 5.633 12.796 1.00 88.25 168 LEU A C 1
ATOM 1381 O O . LEU A 1 168 ? -2.788 6.865 12.890 1.00 88.25 168 LEU A O 1
ATOM 1385 N N . PRO A 1 169 ? -3.772 4.882 13.305 1.00 82.75 169 PRO A N 1
ATOM 1386 C CA . PRO A 1 169 ? -4.833 5.459 14.102 1.00 82.75 169 PRO A CA 1
ATOM 1387 C C . PRO A 1 169 ? -4.276 5.832 15.481 1.00 82.75 169 PRO A C 1
ATOM 1389 O O . PRO A 1 169 ? -3.368 5.185 15.994 1.00 82.75 169 PRO A O 1
ATOM 1392 N N . ILE A 1 170 ? -4.851 6.858 16.112 1.00 84.31 170 ILE A N 1
ATOM 1393 C CA . ILE A 1 170 ? -4.457 7.265 17.474 1.00 84.31 170 ILE A CA 1
ATOM 1394 C C . ILE A 1 170 ? -4.748 6.131 18.473 1.00 84.31 170 ILE A C 1
ATOM 1396 O O . ILE A 1 170 ? -3.951 5.859 19.370 1.00 84.31 170 ILE A O 1
ATOM 1400 N N . SER A 1 171 ? -5.881 5.447 18.292 1.00 81.44 171 SER A N 1
ATOM 1401 C CA . SER A 1 171 ? -6.269 4.285 19.087 1.00 81.44 171 SER A CA 1
ATOM 1402 C C . SER A 1 171 ? -6.977 3.221 18.248 1.00 81.44 171 SER A C 1
ATOM 1404 O O . SER A 1 171 ? -7.617 3.525 17.241 1.00 81.44 171 SER A O 1
ATOM 1406 N N . ILE A 1 172 ? -6.884 1.970 18.692 1.00 81.25 172 ILE A N 1
ATOM 1407 C CA . ILE A 1 172 ? -7.586 0.802 18.154 1.00 81.25 172 ILE A CA 1
ATOM 1408 C C . ILE A 1 172 ? -8.449 0.246 19.285 1.00 81.25 172 ILE A C 1
ATOM 1410 O O . ILE A 1 172 ? -7.932 -0.079 20.349 1.00 81.25 172 ILE A O 1
ATOM 1414 N N . ASN A 1 173 ? -9.769 0.162 19.093 1.00 78.69 173 ASN A N 1
ATOM 1415 C CA . ASN A 1 173 ? -10.710 -0.275 20.139 1.00 78.69 173 ASN A CA 1
ATOM 1416 C C . ASN A 1 173 ? -10.525 0.469 21.481 1.00 78.69 173 ASN A C 1
ATOM 1418 O O . ASN A 1 173 ? -10.636 -0.128 22.548 1.00 78.69 173 ASN A O 1
ATOM 1422 N N . LYS A 1 174 ? -10.258 1.786 21.421 1.00 77.12 174 LYS A N 1
ATOM 1423 C CA . LYS A 1 174 ? -9.962 2.675 22.568 1.00 77.12 174 LYS A CA 1
ATOM 1424 C C . LYS A 1 174 ? -8.612 2.426 23.266 1.00 77.12 174 LYS A C 1
ATOM 1426 O O . LYS A 1 174 ? -8.347 3.051 24.287 1.00 77.12 174 LYS A O 1
ATOM 1431 N N . ILE A 1 175 ? -7.752 1.570 22.716 1.00 72.62 175 ILE A N 1
ATOM 1432 C CA . ILE A 1 175 ? -6.379 1.346 23.188 1.00 72.62 175 ILE A CA 1
ATOM 1433 C C . ILE A 1 175 ? -5.435 2.205 22.346 1.00 72.62 175 ILE A C 1
ATOM 1435 O O . ILE A 1 175 ? -5.459 2.111 21.119 1.00 72.62 175 ILE A O 1
ATOM 1439 N N . ASN A 1 176 ? -4.628 3.058 22.977 1.00 79.94 176 ASN A N 1
ATOM 1440 C CA . ASN A 1 176 ? -3.688 3.923 22.260 1.00 79.94 176 ASN A CA 1
ATOM 1441 C C . ASN A 1 176 ? -2.603 3.104 21.554 1.00 79.94 176 ASN A C 1
ATOM 1443 O O . ASN A 1 176 ? -2.055 2.168 22.125 1.00 79.94 176 ASN A O 1
ATOM 1447 N N . VAL A 1 177 ? -2.286 3.486 20.317 1.00 74.75 177 VAL A N 1
ATOM 1448 C CA . VAL A 1 177 ? -1.295 2.785 19.480 1.00 74.75 177 VAL A CA 1
ATOM 1449 C C . VAL A 1 177 ? 0.148 3.197 19.802 1.00 74.75 177 VAL A C 1
ATOM 1451 O O . VAL A 1 177 ? 1.072 2.441 19.531 1.00 74.75 177 VAL A O 1
ATOM 1454 N N . ASN A 1 178 ? 0.336 4.373 20.409 1.00 64.50 178 ASN A N 1
ATOM 1455 C CA . ASN A 1 178 ? 1.646 4.967 20.708 1.00 64.50 178 ASN A CA 1
ATOM 1456 C C . ASN A 1 178 ? 2.131 4.715 22.154 1.00 64.50 178 ASN A C 1
ATOM 1458 O O . ASN A 1 178 ? 2.867 5.547 22.686 1.00 64.50 178 ASN A O 1
ATOM 1462 N N . GLN A 1 179 ? 1.670 3.646 22.812 1.00 46.94 179 GLN A N 1
ATOM 1463 C CA . GLN A 1 179 ? 2.176 3.223 24.127 1.00 46.94 179 GLN A CA 1
ATOM 1464 C C . GLN A 1 179 ? 3.191 2.095 23.986 1.00 46.94 179 GLN A C 1
ATOM 1466 O O . GLN A 1 179 ? 2.926 1.179 23.177 1.00 46.94 179 GLN A O 1
#

Organism: NCBI:txid1503925

Foldseek 3Di:
DDQVVDWDWDDDPNDIDTDPDDGDAAADEDEDADPAQQVCDARYDYPNYDADALQNVQVVVCVVPVDGALQAPVCQAVLQDDPPRFPDPHKGKGFHDWDDQPPFIKTKMAIGHHQPDNDDGNPVDDFGMFIATPVAGTFKTDDLSVVVVVPDDSVVSRVCSRVVPIDGDCDDPPHGRVD

Mean predicted aligned error: 6.79 Å

Nearest PDB structures (foldseek):
  2na2-assembly1_A  TM=4.623E-01  e=1.772E+00  Homo sapiens
  3adl-assembly1_A  TM=6.093E-01  e=5.146E+00  Homo sapiens
  6suc-assembly1_A  TM=4.376E-01  e=2.927E+00  Homo sapiens
  9aso-assembly1_A  TM=1.886E-01  e=1.008E+00  Homo sapiens
  9asq-assembly1_A  TM=1.920E-01  e=1.887E+00  Homo sapiens

Solvent-accessible surface area (backbone atoms only — not comparable to full-atom values): 10715 Å² total; per-residue (Å²): 135,56,66,85,73,55,69,65,72,46,78,55,97,92,41,78,44,68,60,95,76,57,91,76,85,79,69,47,82,46,89,54,80,43,95,49,40,73,75,43,36,60,43,41,49,37,92,48,36,42,67,50,38,63,46,60,50,39,53,54,40,25,72,76,71,75,42,75,45,55,55,39,80,86,30,45,82,60,42,50,76,51,89,85,67,65,77,62,102,56,47,34,27,30,36,39,53,73,48,74,56,57,95,39,70,30,38,33,35,40,49,51,42,64,48,82,32,77,72,74,72,50,83,80,61,63,72,40,29,38,28,37,27,95,92,82,40,79,62,27,42,24,46,63,66,63,54,62,71,71,74,60,52,71,68,58,51,50,49,39,52,50,69,60,60,61,49,72,50,72,49,59,98,86,41,60,43,89,107

Radius of gyration: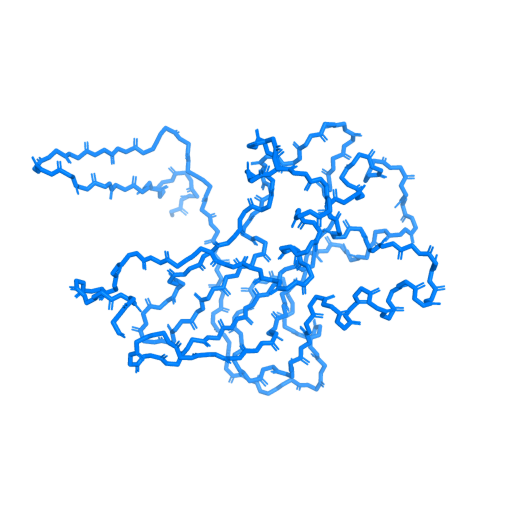 17.2 Å; Cα contacts (8 Å, |Δi|>4): 305; chains: 1; bounding box: 44×41×48 Å